Protein AF-A0A920FSX1-F1 (afdb_monomer)

Sequence (213 aa):
MTDILIHKSSAYIKEDRDYYCSDIRDKHGMIKPDDNLISVTADSTIFADKVEPDKQVSIYYPFKAKSFHRIYLGISYPLFANNWGASFLRHLMYLIDDEGAVILPVYAERQGVEKNYWSRSSLEVIFQSRQKWWGMSNIWAENDGVMSMRIGKKQPPIKNSTFGKFLDASKNSNGQTIGDGWQIESQRHHKNGIISAIAEQIVINVFWTQKTN

Mean predicted aligned error: 7.02 Å

Foldseek 3Di:
DAAEEEAQDPVCVVVQLCVQCPPPWQPPVPGRDDPRYAYEYQQDPAQDQDGDNVDNHHPLRLHAFQQHQEYEYGPNQDQALDLLNVLVLLLVQRNHDQNHKYKYFADDPVVCLLQRHHHPVSCCVFQFPDDPPDWDTQWDDSGVGMIIGHDIPDRTDNGDAPVSVLSVVSNVCVPDDPDPVSSVVSVVSSVVSVVVRVVVSVCCVPPVVVVVD

Solvent-accessible surface area (backbone atoms only — not comparable to full-atom values): 11877 Å² total; per-residue (Å²): 127,46,36,35,35,38,24,45,34,82,90,42,46,65,63,34,43,50,62,47,69,36,78,85,63,38,85,77,77,78,63,55,68,62,96,73,57,27,58,25,15,67,68,40,88,42,74,55,91,70,83,44,84,92,41,57,25,22,69,81,36,71,65,57,72,46,63,25,30,36,40,35,45,20,83,68,36,89,57,38,67,44,46,49,36,52,26,47,54,53,48,52,55,46,27,26,34,87,89,21,33,37,35,36,69,34,37,59,62,69,57,6,64,76,68,44,30,41,15,63,68,62,48,46,73,64,43,52,44,84,52,98,85,66,82,59,48,19,56,47,79,77,49,100,47,35,34,34,33,38,76,30,90,48,81,62,75,88,49,88,27,76,53,36,52,52,55,52,53,42,67,73,44,78,77,63,70,85,48,80,63,50,62,57,49,49,52,50,44,54,52,48,42,55,51,50,49,52,53,50,50,51,49,44,67,61,64,53,58,61,76,77,113

Structure (mmCIF, N/CA/C/O backbone):
data_AF-A0A920FSX1-F1
#
_entry.id   AF-A0A920FSX1-F1
#
loop_
_atom_site.group_PDB
_atom_site.id
_atom_site.type_symbol
_atom_site.label_atom_id
_atom_site.label_alt_id
_atom_site.label_comp_id
_atom_site.label_asym_id
_atom_site.label_entity_id
_atom_site.label_seq_id
_atom_site.pdbx_PDB_ins_code
_atom_site.Cartn_x
_atom_site.Cartn_y
_atom_site.Cartn_z
_atom_site.occupancy
_atom_site.B_iso_or_equiv
_atom_site.auth_seq_id
_atom_site.auth_comp_id
_atom_site.auth_asym_id
_atom_site.auth_atom_id
_atom_site.pdbx_PDB_model_num
ATOM 1 N N . MET A 1 1 ? -8.240 -4.316 17.330 1.00 75.75 1 MET A N 1
ATOM 2 C CA . MET A 1 1 ? -7.512 -3.325 16.509 1.00 75.75 1 MET A CA 1
ATOM 3 C C . MET A 1 1 ? -7.724 -3.731 15.053 1.00 75.75 1 MET A C 1
ATOM 5 O O . MET A 1 1 ? -7.991 -4.904 14.838 1.00 75.75 1 MET A O 1
ATOM 9 N N . THR A 1 2 ? -7.791 -2.797 14.105 1.00 90.00 2 THR A N 1
ATOM 10 C CA . THR A 1 2 ? -8.425 -3.059 12.795 1.00 90.00 2 THR A CA 1
ATOM 11 C C . THR A 1 2 ? -7.420 -3.501 11.738 1.00 90.00 2 THR A C 1
ATOM 13 O O . THR A 1 2 ? -6.386 -2.849 11.579 1.00 90.00 2 THR A O 1
ATOM 16 N N . ASP A 1 3 ? -7.771 -4.539 10.981 1.00 94.00 3 ASP A N 1
ATOM 17 C CA . ASP A 1 3 ? -7.071 -4.944 9.765 1.00 94.00 3 ASP A CA 1
ATOM 18 C C . ASP A 1 3 ? -7.723 -4.294 8.544 1.00 94.00 3 ASP A C 1
ATOM 20 O O . ASP A 1 3 ? -8.951 -4.308 8.400 1.00 94.00 3 ASP A O 1
ATOM 24 N N . ILE A 1 4 ? -6.907 -3.738 7.648 1.00 95.88 4 ILE A N 1
ATOM 25 C CA . ILE A 1 4 ? -7.384 -3.132 6.401 1.00 95.88 4 ILE A CA 1
ATOM 26 C C . ILE A 1 4 ? -6.717 -3.742 5.169 1.00 95.88 4 ILE A C 1
ATOM 28 O O . ILE A 1 4 ? -5.560 -4.151 5.219 1.00 95.88 4 ILE A O 1
ATOM 32 N N . LEU A 1 5 ? -7.427 -3.748 4.041 1.00 96.19 5 LEU A N 1
ATOM 33 C CA . LEU A 1 5 ? -6.900 -4.114 2.726 1.00 96.19 5 LEU A CA 1
ATOM 34 C C . LEU A 1 5 ? -7.037 -2.935 1.767 1.00 96.19 5 LEU A C 1
ATOM 36 O O . LEU A 1 5 ? -8.133 -2.421 1.544 1.00 96.19 5 LEU A O 1
ATOM 40 N N . ILE A 1 6 ? -5.906 -2.502 1.216 1.00 96.75 6 ILE A N 1
ATOM 41 C CA . ILE A 1 6 ? -5.817 -1.384 0.284 1.00 96.75 6 ILE A CA 1
ATOM 42 C C . ILE A 1 6 ? -6.012 -1.900 -1.134 1.00 96.75 6 ILE A C 1
ATOM 44 O O . ILE A 1 6 ? -5.226 -2.703 -1.631 1.00 96.75 6 ILE A O 1
ATOM 48 N N . HIS A 1 7 ? -7.011 -1.356 -1.808 1.00 95.75 7 HIS A N 1
ATOM 49 C CA . HIS A 1 7 ? -7.336 -1.656 -3.192 1.00 95.75 7 HIS A CA 1
ATOM 50 C C . HIS A 1 7 ? -6.988 -0.479 -4.096 1.00 95.75 7 HIS A C 1
ATOM 52 O O . HIS A 1 7 ? -7.057 0.685 -3.688 1.00 95.75 7 HIS A O 1
ATOM 58 N N . LYS A 1 8 ? -6.687 -0.761 -5.366 1.00 93.62 8 LYS A N 1
ATOM 59 C CA . LYS A 1 8 ? -6.601 0.293 -6.385 1.00 93.62 8 LYS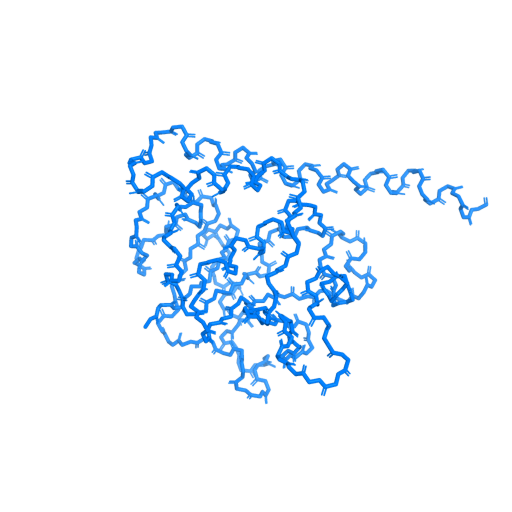 A CA 1
ATOM 60 C C . LYS A 1 8 ? -7.924 1.048 -6.521 1.00 93.62 8 LYS A C 1
ATOM 62 O O . LYS A 1 8 ? -7.923 2.274 -6.538 1.00 93.62 8 LYS A O 1
ATOM 67 N N . SER A 1 9 ? -9.021 0.304 -6.620 1.00 93.19 9 SER A N 1
ATOM 68 C CA . SER A 1 9 ? -10.383 0.828 -6.664 1.00 93.19 9 SER A CA 1
ATOM 69 C C . SER A 1 9 ? -11.394 -0.207 -6.196 1.00 93.19 9 SER A C 1
ATOM 71 O O . SER A 1 9 ? -11.064 -1.384 -6.030 1.00 93.19 9 SER A O 1
ATOM 73 N N . SER A 1 10 ? -12.644 0.221 -6.029 1.00 92.31 10 SER A N 1
ATOM 74 C CA . SER A 1 10 ? -13.761 -0.647 -5.639 1.00 92.31 10 SER A CA 1
ATOM 75 C C . SER A 1 10 ? -13.951 -1.866 -6.552 1.00 92.31 10 SER A C 1
ATOM 77 O O . SER A 1 10 ? -14.348 -2.932 -6.086 1.00 92.31 10 SER A O 1
ATOM 79 N N . ALA A 1 11 ? -13.590 -1.744 -7.834 1.00 94.88 11 ALA A N 1
ATOM 80 C CA . ALA A 1 11 ? -13.683 -2.818 -8.821 1.00 94.88 11 ALA A CA 1
ATOM 81 C C . ALA A 1 11 ? -12.780 -4.029 -8.513 1.00 94.88 11 ALA A C 1
ATOM 83 O O . ALA A 1 11 ? -13.089 -5.135 -8.951 1.00 94.88 11 ALA A O 1
ATOM 84 N N . TYR A 1 12 ? -11.695 -3.841 -7.753 1.00 95.75 12 TYR A N 1
ATOM 85 C CA . TYR A 1 12 ? -10.716 -4.894 -7.451 1.00 95.75 12 TYR A CA 1
ATOM 86 C C . TYR A 1 12 ? -10.907 -5.529 -6.070 1.00 95.75 12 TYR A C 1
ATOM 88 O O . TYR A 1 12 ? -10.170 -6.447 -5.718 1.00 95.75 12 TYR A O 1
ATOM 96 N N . ILE A 1 13 ? -11.908 -5.087 -5.292 1.00 93.25 13 ILE A N 1
ATOM 97 C CA . ILE A 1 13 ? -12.116 -5.563 -3.915 1.00 93.25 13 ILE A CA 1
ATOM 98 C C . ILE A 1 13 ? -12.198 -7.085 -3.859 1.00 93.25 13 ILE A C 1
ATOM 100 O O . ILE A 1 13 ? -11.539 -7.704 -3.029 1.00 93.25 13 ILE A O 1
ATOM 104 N N . LYS A 1 14 ? -12.982 -7.691 -4.754 1.00 93.25 14 LYS A N 1
ATOM 105 C CA . LYS A 1 14 ? -13.157 -9.143 -4.779 1.00 93.25 14 LYS A CA 1
ATOM 106 C C . LYS A 1 14 ? -11.837 -9.866 -5.053 1.00 93.25 14 LYS A C 1
ATOM 108 O O . LYS A 1 14 ? -11.447 -10.720 -4.270 1.00 93.25 14 LYS A O 1
ATOM 113 N N . GLU A 1 15 ? -11.146 -9.488 -6.125 1.00 94.25 15 GLU A N 1
ATOM 114 C CA . GLU A 1 15 ? -9.893 -10.123 -6.546 1.00 94.25 15 GLU A CA 1
ATOM 115 C C . GLU A 1 15 ? -8.807 -10.026 -5.465 1.00 94.25 15 GLU A C 1
ATOM 117 O O . GLU A 1 15 ? -8.181 -11.025 -5.110 1.00 94.25 15 GLU A O 1
ATOM 122 N N . ASP A 1 16 ? -8.618 -8.838 -4.892 1.00 93.75 16 ASP A N 1
ATOM 123 C CA . ASP A 1 16 ? -7.612 -8.619 -3.853 1.00 93.75 16 ASP A CA 1
ATOM 124 C C . ASP A 1 16 ? -7.953 -9.359 -2.550 1.00 93.75 16 ASP A C 1
ATOM 126 O O . ASP A 1 16 ? -7.054 -9.835 -1.857 1.00 93.75 16 ASP A O 1
ATOM 130 N N . ARG A 1 17 ? -9.242 -9.464 -2.195 1.00 91.88 17 ARG A N 1
ATOM 131 C CA . ARG A 1 17 ? -9.674 -10.245 -1.025 1.00 91.88 17 ARG A CA 1
ATOM 132 C C . ARG A 1 17 ? -9.458 -11.731 -1.256 1.00 91.88 17 ARG A C 1
ATOM 134 O O . ARG A 1 17 ? -8.892 -12.388 -0.390 1.00 91.88 17 ARG A O 1
ATOM 141 N N . ASP A 1 18 ? -9.843 -12.248 -2.420 1.00 90.56 18 ASP A N 1
ATOM 142 C CA . ASP A 1 18 ? -9.647 -13.655 -2.781 1.00 90.56 18 ASP A CA 1
ATOM 143 C C . ASP A 1 18 ? -8.152 -14.032 -2.737 1.00 90.56 18 ASP A C 1
ATOM 145 O O . ASP A 1 18 ? -7.792 -15.126 -2.293 1.00 90.56 18 ASP A O 1
ATOM 149 N N . TYR A 1 19 ? -7.259 -13.103 -3.107 1.00 88.31 19 TYR A N 1
ATOM 150 C CA . TYR A 1 19 ? -5.809 -13.306 -3.030 1.00 88.31 19 TYR A CA 1
ATOM 151 C C . TYR A 1 19 ? -5.313 -13.630 -1.610 1.00 88.31 19 TYR A C 1
ATOM 153 O O . TYR A 1 19 ? -4.486 -14.530 -1.451 1.00 88.31 19 TYR A O 1
ATOM 161 N N . TYR A 1 20 ? -5.818 -12.934 -0.587 1.00 88.12 20 TYR A N 1
ATOM 162 C CA . TYR A 1 20 ? -5.368 -13.088 0.804 1.00 88.12 20 TYR A CA 1
ATOM 163 C C . TYR A 1 20 ? -6.216 -14.042 1.643 1.00 88.12 20 TYR A C 1
ATOM 165 O O . TYR A 1 20 ? -5.688 -14.713 2.527 1.00 88.12 20 TYR A O 1
ATOM 173 N N . CYS A 1 21 ? -7.520 -14.101 1.385 1.00 85.62 21 CYS A N 1
ATOM 174 C CA . CYS A 1 21 ? -8.455 -14.913 2.158 1.00 85.62 21 CYS A CA 1
ATOM 175 C C . CYS A 1 21 ? -8.529 -16.366 1.669 1.00 85.62 21 CYS A C 1
ATOM 177 O O . CYS A 1 21 ? -9.125 -17.199 2.351 1.00 85.62 21 CYS A O 1
ATOM 179 N N . SER A 1 22 ? -7.949 -16.685 0.506 1.00 78.56 22 SER A N 1
ATOM 180 C CA . SER A 1 22 ? -7.866 -18.069 0.037 1.00 78.56 22 SER A CA 1
ATOM 181 C C . SER A 1 22 ? -6.854 -18.885 0.847 1.00 78.56 22 SER A C 1
ATOM 183 O O . SER A 1 22 ? -5.737 -18.445 1.125 1.00 78.56 22 SER A O 1
ATOM 185 N N . ASP A 1 23 ? -7.202 -20.139 1.149 1.00 71.12 23 ASP A N 1
ATOM 186 C CA . ASP A 1 23 ? -6.330 -21.067 1.893 1.00 71.12 23 ASP A CA 1
ATOM 187 C C . ASP A 1 23 ? -5.075 -21.495 1.100 1.00 71.12 23 ASP A C 1
ATOM 189 O O . ASP A 1 23 ? -4.203 -22.197 1.605 1.00 71.12 23 ASP A O 1
ATOM 193 N N . ILE A 1 24 ? -4.955 -21.068 -0.161 1.00 70.00 24 ILE A N 1
ATOM 194 C CA . ILE A 1 24 ? -3.876 -21.461 -1.079 1.00 70.00 24 ILE A CA 1
ATOM 195 C C . ILE A 1 24 ? -2.550 -20.788 -0.704 1.00 70.00 24 ILE A C 1
ATOM 197 O O . ILE A 1 24 ? -1.472 -21.355 -0.915 1.00 70.00 24 ILE A O 1
ATOM 201 N N . ARG A 1 25 ? -2.608 -19.557 -0.184 1.00 67.25 25 ARG A N 1
ATOM 202 C CA . ARG A 1 25 ? -1.416 -18.740 0.079 1.00 67.25 25 ARG A CA 1
ATOM 203 C C . ARG A 1 25 ? -0.938 -18.854 1.518 1.00 67.25 25 ARG A C 1
ATOM 205 O O . ARG A 1 25 ? 0.270 -18.798 1.744 1.00 67.25 25 ARG A O 1
ATOM 212 N N . ASP A 1 26 ? -1.825 -19.069 2.480 1.00 70.25 26 ASP A N 1
ATOM 213 C CA . ASP A 1 26 ? -1.439 -19.072 3.888 1.00 70.25 26 ASP A CA 1
ATOM 214 C C . ASP A 1 26 ? -0.962 -20.442 4.399 1.00 70.25 26 ASP A C 1
ATOM 216 O O . ASP A 1 26 ? -1.574 -21.068 5.260 1.00 70.25 26 ASP A O 1
ATOM 220 N N . LYS A 1 27 ? 0.170 -20.923 3.870 1.00 61.53 27 LYS A N 1
ATOM 221 C CA . LYS A 1 27 ? 0.740 -22.232 4.247 1.00 61.53 27 LYS A CA 1
ATOM 222 C C . LYS A 1 27 ? 1.159 -22.334 5.720 1.00 61.53 27 LYS A C 1
ATOM 224 O O . LYS A 1 27 ? 1.333 -23.446 6.215 1.00 61.53 27 LYS A O 1
ATOM 229 N N . HIS A 1 28 ? 1.366 -21.204 6.398 1.00 63.66 28 HIS A N 1
ATOM 230 C CA . HIS A 1 28 ? 1.917 -21.152 7.756 1.00 63.66 28 HIS A CA 1
ATOM 231 C C . HIS A 1 28 ? 1.041 -20.391 8.762 1.00 63.66 28 HIS A C 1
ATOM 233 O O . HIS A 1 28 ? 1.477 -20.206 9.895 1.00 63.66 28 HIS A O 1
ATOM 239 N N . GLY A 1 29 ? -0.173 -19.972 8.391 1.00 66.25 29 GLY A N 1
ATOM 240 C CA . GLY A 1 29 ? -1.053 -19.220 9.297 1.00 66.25 29 GLY A CA 1
ATOM 241 C C . GLY A 1 29 ? -0.582 -17.786 9.572 1.00 66.25 29 GLY A C 1
ATOM 242 O O . GLY A 1 29 ? -0.932 -17.216 10.601 1.00 66.25 29 GLY A O 1
ATOM 243 N N . MET A 1 30 ? 0.283 -17.234 8.718 1.00 69.50 30 MET A N 1
ATOM 244 C CA . MET A 1 30 ? 0.982 -15.962 8.944 1.00 69.50 30 MET A CA 1
ATOM 245 C C . MET A 1 30 ? 0.394 -14.803 8.141 1.00 69.50 30 MET A C 1
ATOM 247 O O . MET A 1 30 ? 0.657 -13.642 8.451 1.00 69.50 30 MET A O 1
ATOM 251 N N . ILE A 1 31 ? -0.367 -15.104 7.087 1.00 76.75 31 ILE A N 1
ATOM 252 C CA . ILE A 1 31 ? -0.839 -14.101 6.126 1.00 76.75 31 ILE A CA 1
ATOM 253 C C . ILE A 1 31 ? -2.347 -13.921 6.210 1.00 76.75 31 ILE A C 1
ATOM 255 O O . ILE A 1 31 ? -2.813 -12.812 5.955 1.00 76.75 31 ILE A O 1
ATOM 259 N N . LYS A 1 32 ? -3.121 -14.957 6.549 1.00 83.38 32 LYS A N 1
ATOM 260 C CA . LYS A 1 32 ? -4.579 -14.870 6.472 1.00 83.38 32 LYS A CA 1
ATOM 261 C C . LYS A 1 32 ? -5.088 -13.726 7.365 1.00 83.38 32 LYS A C 1
ATOM 263 O O . LYS A 1 32 ? -4.702 -13.645 8.535 1.00 83.38 32 LYS A O 1
ATOM 268 N N . PRO A 1 33 ? -5.870 -12.798 6.794 1.00 83.81 33 PRO A N 1
ATOM 269 C CA . PRO A 1 33 ? -6.439 -11.689 7.541 1.00 83.81 33 PRO A CA 1
ATOM 270 C C . PRO A 1 33 ? -7.520 -12.180 8.501 1.00 83.81 33 PRO A C 1
ATOM 272 O O . PRO A 1 33 ? -8.132 -13.226 8.271 1.00 83.81 33 PRO A O 1
ATOM 275 N N . ASP A 1 34 ? -7.784 -11.389 9.538 1.00 81.19 34 ASP A N 1
ATOM 276 C CA . ASP A 1 34 ? -8.928 -11.617 10.417 1.00 81.19 34 ASP A CA 1
ATOM 277 C C . ASP A 1 34 ? -10.254 -11.444 9.652 1.00 81.19 34 ASP A C 1
ATOM 279 O O . ASP A 1 34 ? -10.349 -10.686 8.680 1.00 81.19 34 ASP A O 1
ATOM 283 N N . ASP A 1 35 ? -11.322 -12.086 10.141 1.00 76.69 35 ASP A N 1
ATOM 284 C CA . ASP A 1 35 ? -12.664 -12.030 9.532 1.00 76.69 35 ASP A CA 1
ATOM 285 C C . ASP A 1 35 ? -13.205 -10.593 9.388 1.00 76.69 35 ASP A C 1
ATOM 287 O O . ASP A 1 35 ? -14.025 -10.303 8.515 1.00 76.69 35 ASP A O 1
ATOM 291 N N . ASN A 1 36 ? -12.699 -9.668 10.209 1.00 86.31 36 ASN A N 1
ATOM 292 C CA . ASN A 1 36 ? -13.087 -8.259 10.238 1.00 86.31 36 ASN A CA 1
ATOM 293 C C . ASN A 1 36 ? -12.261 -7.363 9.293 1.00 86.31 36 ASN A C 1
ATOM 295 O O . ASN A 1 36 ? -12.249 -6.147 9.477 1.00 86.31 36 ASN A O 1
ATOM 299 N N . LEU A 1 37 ? -11.564 -7.930 8.300 1.00 91.69 37 LEU A N 1
ATOM 300 C CA . LEU A 1 37 ? -10.784 -7.173 7.317 1.00 91.69 37 LEU A CA 1
ATOM 301 C C . LEU A 1 37 ? -11.640 -6.138 6.572 1.00 91.69 37 LEU A C 1
ATOM 303 O O . LEU A 1 37 ? -12.540 -6.509 5.805 1.00 91.69 37 LEU A O 1
ATOM 307 N N . ILE A 1 38 ? -11.294 -4.856 6.707 1.00 94.81 38 ILE A N 1
ATOM 308 C CA . ILE A 1 38 ? -12.017 -3.752 6.066 1.00 94.81 38 ILE A CA 1
ATOM 309 C C . ILE A 1 38 ? -11.307 -3.268 4.798 1.00 94.81 38 ILE A C 1
ATOM 311 O O . ILE A 1 38 ? -10.103 -3.027 4.779 1.00 94.81 38 ILE A O 1
ATOM 315 N N . SER A 1 39 ? -12.062 -3.090 3.719 1.00 95.00 39 SER A N 1
ATOM 316 C CA . SER A 1 39 ? -11.538 -2.615 2.439 1.00 95.00 39 SER A CA 1
ATOM 317 C C . SER A 1 39 ? -11.449 -1.087 2.386 1.00 95.00 39 SER A C 1
ATOM 319 O O . SER A 1 39 ? -12.442 -0.391 2.586 1.00 95.00 39 SER A O 1
ATOM 321 N N . VAL A 1 40 ? -10.275 -0.565 2.031 1.00 95.56 40 VAL A N 1
ATOM 322 C CA . VAL A 1 40 ? -10.037 0.854 1.711 1.00 95.56 40 VAL A CA 1
ATOM 323 C C . VAL A 1 40 ? -9.538 0.984 0.279 1.00 95.56 40 VAL A C 1
ATOM 325 O O . VAL A 1 40 ? -8.951 0.054 -0.270 1.00 95.56 40 VAL A O 1
ATOM 328 N N . THR A 1 41 ? -9.760 2.125 -0.363 1.00 93.75 41 THR A N 1
ATOM 329 C CA . THR A 1 41 ? -9.424 2.300 -1.788 1.00 93.75 41 THR A CA 1
ATOM 330 C C . THR A 1 41 ? -8.584 3.551 -2.019 1.00 93.75 41 THR A C 1
ATOM 332 O O . THR A 1 41 ? -8.630 4.508 -1.247 1.00 93.75 41 THR A O 1
ATOM 335 N N . ALA A 1 42 ? -7.776 3.543 -3.078 1.00 90.06 42 ALA A N 1
ATOM 336 C CA . ALA A 1 42 ? -6.961 4.694 -3.469 1.00 90.06 42 ALA A CA 1
ATOM 337 C C . ALA A 1 42 ? -7.775 5.794 -4.169 1.00 90.06 42 ALA A C 1
ATOM 339 O O . ALA A 1 42 ? -7.392 6.964 -4.144 1.00 90.06 42 ALA A O 1
ATOM 340 N N . ASP A 1 43 ? -8.881 5.424 -4.814 1.00 88.69 43 ASP A N 1
ATOM 341 C CA . ASP A 1 43 ? -9.712 6.303 -5.641 1.00 88.69 43 ASP A CA 1
ATOM 342 C C . ASP A 1 43 ? -10.962 6.832 -4.927 1.00 88.69 43 ASP A C 1
ATOM 344 O O . ASP A 1 43 ? -11.689 7.648 -5.496 1.00 88.69 43 ASP A O 1
ATOM 348 N N . SER A 1 44 ? -11.199 6.423 -3.678 1.00 90.12 44 SER A N 1
ATOM 349 C CA . SER A 1 44 ? -12.330 6.924 -2.908 1.00 90.12 44 SER A CA 1
ATOM 350 C C . SER A 1 44 ? -12.276 8.436 -2.692 1.00 90.12 44 SER A C 1
ATOM 352 O O . SER A 1 44 ? -11.233 9.036 -2.410 1.00 90.12 44 SER A O 1
ATOM 354 N N . THR A 1 45 ? -13.461 9.038 -2.773 1.00 88.12 45 THR A N 1
ATOM 355 C CA . THR A 1 45 ? -13.732 10.436 -2.439 1.00 88.12 45 THR A CA 1
ATOM 356 C C . THR A 1 45 ? -14.162 10.622 -0.982 1.00 88.12 45 THR A C 1
ATOM 358 O O . THR A 1 45 ? -14.413 11.744 -0.558 1.00 88.12 45 THR A O 1
ATOM 361 N N . ILE A 1 46 ? -14.284 9.541 -0.209 1.00 89.56 46 ILE A N 1
ATOM 362 C CA . ILE A 1 46 ? -14.694 9.561 1.197 1.00 89.56 46 ILE A CA 1
ATOM 363 C C . ILE A 1 46 ? -13.436 9.628 2.065 1.00 89.56 46 ILE A C 1
ATOM 365 O O . ILE A 1 46 ? -12.681 8.662 2.168 1.00 89.56 46 ILE A O 1
ATOM 369 N N . PHE A 1 47 ? -13.225 10.768 2.718 1.00 87.69 47 PHE A N 1
ATOM 370 C CA . PHE A 1 47 ? -12.114 11.001 3.639 1.00 87.69 47 PHE A CA 1
ATOM 371 C C . PHE A 1 47 ? -12.660 11.080 5.068 1.00 87.69 47 PHE A C 1
ATOM 373 O O . PHE A 1 47 ? -13.131 12.129 5.499 1.00 87.69 47 PHE A O 1
ATOM 380 N N . ALA A 1 48 ? -12.594 9.963 5.795 1.00 87.50 48 ALA A N 1
ATOM 381 C CA . ALA A 1 48 ? -13.084 9.841 7.166 1.00 87.50 48 ALA A CA 1
ATOM 382 C C . ALA A 1 48 ? -12.040 9.192 8.089 1.00 87.50 48 ALA A C 1
ATOM 384 O O . ALA A 1 48 ? -11.251 8.355 7.654 1.00 87.50 48 ALA A O 1
ATOM 385 N N . ASP A 1 49 ? -12.053 9.569 9.369 1.00 83.50 49 ASP A N 1
ATOM 386 C CA . ASP A 1 49 ? -11.133 9.065 10.399 1.00 83.50 49 ASP A CA 1
ATOM 387 C C . ASP A 1 49 ? -11.405 7.621 10.805 1.00 83.50 49 ASP A C 1
ATOM 389 O O . ASP A 1 49 ? -10.491 6.905 11.217 1.00 83.50 49 ASP A O 1
ATOM 393 N N . LYS A 1 50 ? -12.660 7.197 10.681 1.00 86.75 50 LYS A N 1
ATOM 394 C CA . LYS A 1 50 ? -13.091 5.830 10.928 1.00 86.75 50 LYS A CA 1
ATOM 395 C C . LYS A 1 50 ? -13.240 5.082 9.619 1.00 86.75 50 LYS A C 1
ATOM 397 O O . LYS A 1 50 ? -13.949 5.517 8.715 1.00 86.75 50 LYS A O 1
ATOM 402 N N . VAL A 1 51 ? -12.596 3.923 9.564 1.00 88.94 51 VAL A N 1
ATOM 403 C CA . VAL A 1 51 ? -12.806 2.946 8.502 1.00 88.94 51 VAL A CA 1
ATOM 404 C C . VAL A 1 51 ? -13.979 2.061 8.914 1.00 88.94 51 VAL A C 1
ATOM 406 O O . VAL A 1 51 ? -13.923 1.409 9.956 1.00 88.94 51 VAL A O 1
ATOM 409 N N . GLU A 1 52 ? -15.044 2.064 8.117 1.00 87.38 52 GLU A N 1
ATOM 410 C CA . GLU A 1 52 ? -16.264 1.287 8.359 1.00 87.38 52 GLU A CA 1
ATOM 411 C C . GLU A 1 52 ? -16.481 0.305 7.192 1.00 87.38 52 GLU A C 1
ATOM 413 O O . GLU A 1 52 ? -16.206 0.675 6.052 1.00 87.38 52 GLU A O 1
ATOM 418 N N . PRO A 1 53 ? -16.945 -0.940 7.425 1.00 85.06 53 PRO A N 1
ATOM 419 C CA . PRO A 1 53 ? -17.055 -1.964 6.376 1.00 85.06 53 PRO A CA 1
ATOM 420 C C . PRO A 1 53 ? -17.914 -1.578 5.165 1.00 85.06 53 PRO A C 1
ATOM 422 O O . PRO A 1 53 ? -17.656 -2.023 4.049 1.00 85.06 53 PRO A O 1
ATOM 425 N N . ASP A 1 54 ? -18.934 -0.756 5.385 1.00 84.00 54 ASP A N 1
ATOM 426 C CA . ASP A 1 54 ? -19.875 -0.255 4.383 1.00 84.00 54 ASP A CA 1
ATOM 427 C C . ASP A 1 54 ? -19.392 1.028 3.689 1.00 84.00 54 ASP A C 1
ATOM 429 O O . ASP A 1 54 ? -19.957 1.437 2.671 1.00 84.00 54 ASP A O 1
ATOM 433 N N . LYS A 1 55 ? -18.318 1.649 4.191 1.00 85.81 55 LYS A N 1
ATOM 434 C CA . LYS A 1 55 ? -17.732 2.867 3.632 1.00 85.81 55 LYS A CA 1
ATOM 435 C C . LYS A 1 55 ? -16.369 2.567 3.037 1.00 85.81 55 LYS A C 1
ATOM 437 O O . LYS A 1 55 ? -15.395 2.300 3.732 1.00 85.81 55 LYS A O 1
ATOM 442 N N . GLN A 1 56 ? -16.269 2.712 1.723 1.00 88.25 56 GLN A N 1
ATOM 443 C CA . GLN A 1 56 ? -14.991 2.645 1.023 1.00 88.25 56 GLN A CA 1
ATOM 444 C C . GLN A 1 56 ? -14.202 3.923 1.310 1.00 88.25 56 GLN A C 1
ATOM 446 O O . GLN A 1 56 ? -14.244 4.854 0.519 1.00 88.25 56 GLN A O 1
ATOM 451 N N . VAL A 1 57 ? -13.533 4.012 2.459 1.00 92.56 57 VAL A N 1
ATOM 452 C CA . VAL A 1 57 ? -12.728 5.182 2.846 1.00 92.56 57 VAL A CA 1
ATOM 453 C C . VAL A 1 57 ? -11.425 5.223 2.043 1.00 92.56 57 VAL A C 1
ATOM 455 O O . VAL A 1 57 ? -10.866 4.187 1.672 1.00 92.56 57 VAL A O 1
ATOM 458 N N . SER A 1 58 ? -10.941 6.432 1.762 1.00 91.62 58 SER A N 1
ATOM 459 C CA . SER A 1 58 ? -9.657 6.655 1.105 1.00 91.62 58 SER A CA 1
ATOM 460 C C . SER A 1 58 ? -8.481 6.309 2.019 1.00 91.62 58 SER A C 1
ATOM 462 O O . SER A 1 58 ? -8.382 6.817 3.137 1.00 91.62 58 SER A O 1
ATOM 464 N N . ILE A 1 59 ? -7.521 5.526 1.516 1.00 91.69 59 ILE A N 1
ATOM 465 C CA . ILE A 1 59 ? -6.248 5.268 2.221 1.00 91.69 59 ILE A CA 1
ATOM 466 C C . ILE A 1 59 ? -5.405 6.541 2.414 1.00 91.69 59 ILE A C 1
ATOM 468 O O . ILE A 1 59 ? -4.494 6.569 3.235 1.00 91.69 59 ILE A O 1
ATOM 472 N N . TYR A 1 60 ? -5.702 7.612 1.672 1.00 89.75 60 TYR A N 1
ATOM 473 C CA . TYR A 1 60 ? -5.011 8.897 1.800 1.00 89.75 60 TYR A CA 1
ATOM 474 C C . TYR A 1 60 ? -5.611 9.814 2.862 1.00 89.75 60 TYR A C 1
ATOM 476 O O . TYR A 1 60 ? -5.164 10.958 3.006 1.00 89.75 60 TYR A O 1
ATOM 484 N N . TYR A 1 61 ? -6.601 9.337 3.618 1.00 89.38 61 TYR A N 1
ATOM 485 C CA . TYR A 1 61 ? -6.975 9.995 4.855 1.00 89.38 61 TYR A CA 1
ATOM 486 C C . TYR A 1 61 ? -5.755 10.041 5.809 1.00 89.38 61 TYR A C 1
ATOM 488 O O . TYR A 1 61 ? -5.046 9.043 5.950 1.00 89.38 61 TYR A O 1
ATOM 496 N N . PRO A 1 62 ? -5.471 11.181 6.466 1.00 87.44 62 PRO A N 1
ATOM 497 C CA . PRO A 1 62 ? -4.387 11.348 7.429 1.00 87.44 62 PRO A CA 1
ATOM 498 C C . PRO A 1 62 ? -4.698 10.626 8.749 1.00 87.44 62 PRO A C 1
ATOM 500 O O . PRO A 1 62 ? -4.923 11.249 9.788 1.00 87.44 62 PRO A O 1
ATOM 503 N N . PHE A 1 63 ? -4.722 9.296 8.712 1.00 89.50 63 PHE A N 1
ATOM 504 C CA . PHE A 1 63 ? -4.905 8.472 9.900 1.00 89.50 63 PHE A CA 1
ATOM 505 C C . PHE A 1 63 ? -3.806 8.758 10.930 1.00 89.50 63 PHE A C 1
ATOM 507 O O . PHE A 1 63 ? -2.659 9.074 10.592 1.00 89.50 63 PHE A O 1
ATOM 514 N N . LYS A 1 64 ? -4.161 8.639 12.212 1.00 89.50 64 LYS A N 1
ATOM 515 C CA . LYS A 1 64 ? -3.199 8.783 13.309 1.00 89.50 64 LYS A CA 1
ATOM 516 C C . LYS A 1 64 ? -2.179 7.641 13.263 1.00 89.50 64 LYS A C 1
ATOM 518 O O . LYS A 1 64 ? -2.458 6.565 12.732 1.00 89.50 64 LYS A O 1
ATOM 523 N N . ALA A 1 65 ? -1.009 7.861 13.856 1.00 90.75 65 ALA A N 1
ATOM 524 C CA . ALA A 1 65 ? -0.039 6.789 14.071 1.00 90.75 65 ALA A CA 1
ATOM 525 C C . ALA A 1 65 ? -0.703 5.591 14.766 1.00 90.75 65 ALA A C 1
ATOM 527 O O . ALA A 1 65 ? -1.529 5.799 15.658 1.00 90.75 65 ALA A O 1
ATOM 528 N N . LYS A 1 66 ? -0.297 4.369 14.406 1.00 92.56 66 LYS A N 1
ATOM 529 C CA . LYS A 1 66 ? -0.777 3.135 15.053 1.00 92.56 66 LYS A CA 1
ATOM 530 C C . LYS A 1 66 ? -2.310 2.989 15.037 1.00 92.56 66 LYS A C 1
ATOM 532 O O . LYS A 1 66 ? -2.910 2.602 16.034 1.00 92.56 66 LYS A O 1
ATOM 537 N N . SER A 1 67 ? -2.957 3.348 13.928 1.00 92.88 67 SER A N 1
ATOM 538 C CA . SER A 1 67 ? -4.413 3.202 13.761 1.00 92.88 67 SER A CA 1
ATOM 539 C C . SER A 1 67 ? -4.835 1.780 13.377 1.00 92.88 67 SER A C 1
ATOM 541 O O . SER A 1 67 ? -5.991 1.414 13.587 1.00 92.88 67 SER A O 1
ATOM 543 N N . PHE A 1 68 ? -3.922 0.979 12.824 1.00 93.88 68 PHE A N 1
ATOM 544 C CA . PHE A 1 68 ? -4.217 -0.348 12.280 1.00 93.88 68 PHE A CA 1
ATOM 545 C C . PHE A 1 68 ? -3.302 -1.412 12.876 1.00 93.88 68 PHE A C 1
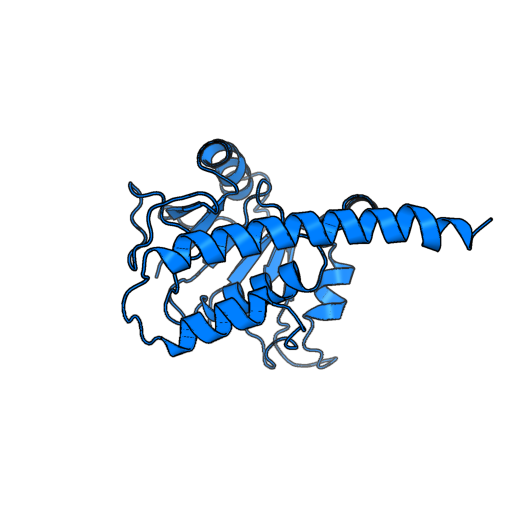ATOM 547 O O . PHE A 1 68 ? -2.174 -1.112 13.264 1.00 93.88 68 PHE A O 1
ATOM 554 N N . HIS A 1 69 ? -3.787 -2.652 12.919 1.00 93.00 69 HIS A N 1
ATOM 555 C CA . HIS A 1 69 ? -2.961 -3.795 13.294 1.00 93.00 69 HIS A CA 1
ATOM 556 C C . HIS A 1 69 ? -2.247 -4.351 12.062 1.00 93.00 69 HIS A C 1
ATOM 558 O O . HIS A 1 69 ? -1.020 -4.290 11.971 1.00 93.00 69 HIS A O 1
ATOM 564 N N . ARG A 1 70 ? -2.996 -4.790 11.044 1.00 93.56 70 ARG A N 1
ATOM 565 C CA . ARG A 1 70 ? -2.421 -5.188 9.753 1.00 93.56 70 ARG A CA 1
ATOM 566 C C . ARG A 1 70 ? -2.933 -4.332 8.609 1.00 93.56 70 ARG A C 1
ATOM 568 O O . ARG A 1 70 ? -4.100 -3.948 8.546 1.00 93.56 70 ARG A O 1
ATOM 575 N N . ILE A 1 71 ? -2.035 -4.048 7.674 1.00 96.19 71 ILE A N 1
ATOM 576 C CA . ILE A 1 71 ? -2.351 -3.355 6.427 1.00 96.19 71 ILE A CA 1
ATOM 577 C C . ILE A 1 71 ? -1.934 -4.253 5.275 1.00 96.19 71 ILE A C 1
ATOM 579 O O . ILE A 1 71 ? -0.747 -4.437 5.027 1.00 96.19 71 ILE A O 1
ATOM 583 N N . TYR A 1 72 ? -2.905 -4.773 4.545 1.00 95.06 72 TYR A N 1
ATOM 584 C CA . TYR A 1 72 ? -2.686 -5.568 3.348 1.00 95.06 72 TYR A CA 1
ATOM 585 C C . TYR A 1 72 ? -2.688 -4.667 2.111 1.00 95.06 72 TYR A C 1
ATOM 587 O O . TYR A 1 72 ? -3.516 -3.762 2.001 1.00 95.06 72 TYR A O 1
ATOM 595 N N . LEU A 1 73 ? -1.791 -4.908 1.157 1.00 95.69 73 LEU A N 1
ATOM 596 C CA . LEU A 1 73 ? -1.835 -4.269 -0.158 1.00 95.69 73 LEU A CA 1
ATOM 597 C C . LEU A 1 73 ? -2.376 -5.252 -1.185 1.00 95.69 73 LEU A C 1
ATOM 599 O O . LEU A 1 73 ? -1.753 -6.272 -1.451 1.00 95.69 73 LEU A O 1
ATOM 603 N N . GLY A 1 74 ? -3.502 -4.921 -1.806 1.00 94.19 74 GLY A N 1
ATOM 604 C CA . GLY A 1 74 ? -4.048 -5.696 -2.910 1.00 94.19 74 GLY A CA 1
ATOM 605 C C . GLY A 1 74 ? -3.058 -5.828 -4.066 1.00 94.19 74 GLY A C 1
ATOM 606 O O . GLY A 1 74 ? -2.281 -4.911 -4.348 1.00 94.19 74 GLY A O 1
ATOM 607 N N . ILE A 1 75 ? -3.119 -6.956 -4.774 1.00 91.12 75 ILE A N 1
ATOM 608 C CA . ILE A 1 75 ? -2.344 -7.185 -6.002 1.00 91.12 75 ILE A CA 1
ATOM 609 C C . ILE A 1 75 ? -2.695 -6.178 -7.101 1.00 91.12 75 ILE A C 1
ATOM 611 O O . ILE A 1 75 ? -1.872 -5.910 -7.976 1.00 91.12 75 ILE A O 1
ATOM 615 N N . SER A 1 76 ? -3.885 -5.577 -7.027 1.00 92.50 76 SER A N 1
ATOM 616 C CA . SER A 1 76 ? -4.316 -4.501 -7.914 1.00 92.50 76 SER A CA 1
ATOM 617 C C . SER A 1 76 ? -3.593 -3.172 -7.672 1.00 92.50 76 SER A C 1
ATOM 619 O O . SER A 1 76 ? -3.535 -2.335 -8.581 1.00 92.50 76 SER A O 1
ATOM 621 N N . TYR A 1 77 ? -3.071 -2.936 -6.461 1.00 91.19 77 TYR A N 1
ATOM 622 C CA . TYR A 1 77 ? -2.552 -1.629 -6.068 1.00 91.19 77 TYR A CA 1
ATOM 623 C C . TYR A 1 77 ? -1.197 -1.351 -6.744 1.00 91.19 77 TYR A C 1
ATOM 625 O O . TYR A 1 77 ? -0.238 -2.103 -6.554 1.00 91.19 77 TYR A O 1
ATOM 633 N N . PRO A 1 78 ? -1.068 -0.256 -7.519 1.00 80.81 78 PRO A N 1
ATOM 634 C CA . PRO A 1 78 ? 0.136 0.019 -8.294 1.00 80.81 78 PRO A CA 1
ATOM 635 C C . PRO A 1 78 ? 1.251 0.574 -7.395 1.00 80.81 78 PRO A C 1
ATOM 637 O O . PRO A 1 78 ? 1.422 1.786 -7.256 1.00 80.81 78 PRO A O 1
ATOM 640 N N . LEU A 1 79 ? 2.021 -0.320 -6.773 1.00 87.69 79 LEU A N 1
ATOM 641 C CA . LEU A 1 79 ? 3.153 0.042 -5.924 1.00 87.69 79 LEU A CA 1
ATOM 642 C C . LEU A 1 79 ? 4.492 -0.161 -6.647 1.00 87.69 79 LEU A C 1
ATOM 644 O O . LEU A 1 79 ? 5.049 -1.257 -6.677 1.00 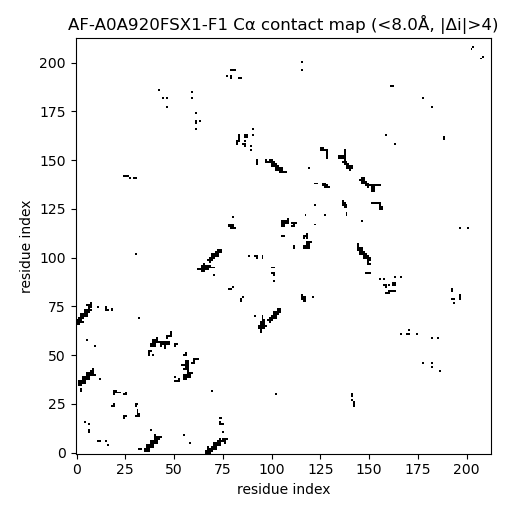87.69 79 LEU A O 1
ATOM 648 N N . PHE A 1 80 ? 5.031 0.929 -7.184 1.00 87.19 80 PHE A N 1
ATOM 649 C CA . PHE A 1 80 ? 6.289 0.918 -7.930 1.00 87.19 80 PHE A CA 1
ATOM 650 C C . PHE A 1 80 ? 7.528 0.966 -7.029 1.00 87.19 80 PHE A C 1
ATOM 652 O O . PHE A 1 80 ? 7.506 1.572 -5.952 1.00 87.19 80 PHE A O 1
ATOM 659 N N . ALA A 1 81 ? 8.621 0.366 -7.501 1.00 88.00 81 ALA A N 1
ATOM 660 C CA . ALA A 1 81 ? 9.909 0.264 -6.818 1.00 88.00 81 ALA A CA 1
ATOM 661 C C . ALA A 1 81 ? 10.744 1.557 -6.895 1.00 88.00 81 ALA A C 1
ATOM 663 O O . ALA A 1 81 ? 11.913 1.549 -7.271 1.00 88.00 81 ALA A O 1
ATOM 664 N N . ASN A 1 82 ? 10.144 2.687 -6.514 1.00 86.44 82 ASN A N 1
ATOM 665 C CA . ASN A 1 82 ? 10.756 4.013 -6.601 1.00 86.44 82 ASN A CA 1
ATOM 666 C C . ASN A 1 82 ? 10.639 4.815 -5.295 1.00 86.44 82 ASN A C 1
ATOM 668 O O . ASN A 1 82 ? 10.130 4.335 -4.278 1.00 86.44 82 ASN A O 1
ATOM 672 N N . ASN A 1 83 ? 11.109 6.068 -5.300 1.00 88.06 83 ASN A N 1
ATOM 673 C CA . ASN A 1 83 ? 11.055 6.928 -4.112 1.00 88.06 83 ASN A CA 1
ATOM 674 C C . ASN A 1 83 ? 9.617 7.210 -3.643 1.00 88.06 83 ASN A C 1
ATOM 676 O O . ASN A 1 83 ? 9.400 7.361 -2.442 1.00 88.06 83 ASN A O 1
ATOM 680 N N . TRP A 1 84 ? 8.637 7.267 -4.553 1.00 89.25 84 TRP A N 1
ATOM 681 C CA . TRP A 1 84 ? 7.225 7.413 -4.188 1.00 89.25 84 TRP A CA 1
ATOM 682 C C . TRP A 1 84 ? 6.727 6.180 -3.432 1.00 89.25 84 TRP A C 1
ATOM 684 O O . TRP A 1 84 ? 6.224 6.319 -2.316 1.00 89.25 84 TRP A O 1
ATOM 694 N N . GLY A 1 85 ? 6.945 4.983 -3.986 1.00 90.81 85 GLY A N 1
ATOM 695 C CA . GLY A 1 85 ? 6.532 3.724 -3.366 1.00 90.81 85 GLY A CA 1
ATOM 696 C C . GLY A 1 85 ? 7.234 3.480 -2.035 1.00 90.81 85 GLY A C 1
ATOM 697 O O . GLY A 1 85 ? 6.601 3.077 -1.064 1.00 90.81 85 GLY A O 1
ATOM 698 N N . ALA A 1 86 ? 8.519 3.827 -1.939 1.00 90.94 86 ALA A N 1
ATOM 699 C CA . ALA A 1 86 ? 9.270 3.702 -0.697 1.00 90.94 86 ALA A CA 1
ATOM 700 C C . ALA A 1 86 ? 8.761 4.661 0.397 1.00 90.94 86 ALA A C 1
ATOM 702 O O . ALA A 1 86 ? 8.646 4.274 1.562 1.00 90.94 86 ALA A O 1
ATOM 703 N N . SER A 1 87 ? 8.420 5.905 0.037 1.00 91.19 87 SER A N 1
ATOM 704 C CA . SER A 1 87 ? 7.778 6.847 0.962 1.00 91.19 87 SER A CA 1
ATOM 705 C C . SER A 1 87 ? 6.390 6.379 1.393 1.00 91.19 87 SER A C 1
ATOM 707 O O . SER A 1 87 ? 6.046 6.538 2.563 1.00 91.19 87 SER A O 1
ATOM 709 N N . PHE A 1 88 ? 5.619 5.775 0.486 1.00 92.25 88 PHE A N 1
ATOM 710 C CA . PHE A 1 88 ? 4.307 5.225 0.812 1.00 92.25 88 PHE A CA 1
ATOM 711 C C . PHE A 1 88 ? 4.410 4.036 1.771 1.00 92.25 88 PHE A C 1
ATOM 713 O O . PHE A 1 88 ? 3.770 4.055 2.815 1.00 92.25 88 PHE A O 1
ATOM 720 N N . LEU A 1 89 ? 5.285 3.061 1.502 1.00 93.62 89 LEU A N 1
ATOM 721 C CA . LEU A 1 89 ? 5.521 1.928 2.407 1.00 93.62 89 LEU A CA 1
ATOM 722 C C . LEU A 1 89 ? 5.967 2.382 3.797 1.00 93.62 89 LEU A C 1
ATOM 724 O O . LEU A 1 89 ? 5.453 1.904 4.805 1.00 93.62 89 LEU A O 1
ATOM 728 N N . ARG A 1 90 ? 6.866 3.371 3.868 1.00 91.56 90 ARG A N 1
ATOM 729 C CA . ARG A 1 90 ? 7.252 3.988 5.143 1.00 91.56 90 ARG A CA 1
ATOM 730 C C . ARG A 1 90 ? 6.058 4.618 5.866 1.00 91.56 90 ARG A C 1
ATOM 732 O O . ARG A 1 90 ? 6.005 4.575 7.090 1.00 91.56 90 ARG A O 1
ATOM 739 N N . HIS A 1 91 ? 5.135 5.242 5.140 1.00 92.12 91 HIS A N 1
ATOM 740 C CA . HIS A 1 91 ? 3.927 5.802 5.734 1.00 92.12 91 HIS A CA 1
ATOM 741 C C . HIS A 1 91 ? 2.975 4.715 6.237 1.00 92.12 91 HIS A C 1
ATOM 743 O O . HIS A 1 91 ? 2.477 4.845 7.348 1.00 92.12 91 HIS A O 1
ATOM 749 N N . LEU A 1 92 ? 2.800 3.613 5.507 1.00 94.56 92 LEU A N 1
ATOM 750 C CA . LEU A 1 92 ? 2.018 2.477 6.002 1.00 94.56 92 LEU A CA 1
ATOM 751 C C . LEU A 1 92 ? 2.616 1.904 7.294 1.00 94.56 92 LEU A C 1
ATOM 753 O O . LEU A 1 92 ? 1.887 1.657 8.247 1.00 94.56 92 LEU A O 1
ATOM 757 N N . MET A 1 93 ? 3.948 1.818 7.387 1.00 92.31 93 MET A N 1
ATOM 758 C CA . MET A 1 93 ? 4.629 1.437 8.632 1.00 92.31 93 MET A CA 1
ATOM 759 C C . MET A 1 93 ? 4.407 2.424 9.790 1.00 92.31 93 MET A C 1
ATOM 761 O O . MET A 1 93 ? 4.549 2.047 10.943 1.00 92.31 93 MET A O 1
ATOM 765 N N . TYR A 1 94 ? 4.087 3.692 9.518 1.00 91.38 94 TYR A N 1
ATOM 766 C CA . TYR A 1 94 ? 3.715 4.662 10.557 1.00 91.38 94 TYR A CA 1
ATOM 767 C C . TYR A 1 94 ? 2.281 4.435 11.074 1.00 91.38 94 TYR A C 1
ATOM 769 O O . TYR A 1 94 ? 1.969 4.793 12.211 1.00 91.38 94 TYR A O 1
ATOM 777 N N . LEU A 1 95 ? 1.411 3.851 10.247 1.00 93.19 95 LEU A N 1
ATOM 778 C CA . LEU A 1 95 ? 0.007 3.609 10.575 1.00 93.19 95 LEU A CA 1
ATOM 779 C C . LEU A 1 95 ? -0.232 2.297 11.331 1.00 93.19 95 LEU A C 1
ATOM 781 O O . LEU A 1 95 ? -1.271 2.183 11.979 1.00 93.19 95 LEU A O 1
ATOM 785 N N . ILE A 1 96 ? 0.698 1.341 11.270 1.00 93.88 96 ILE A N 1
ATOM 786 C CA . ILE A 1 96 ? 0.619 0.090 12.039 1.00 93.88 96 ILE A CA 1
ATOM 787 C C . ILE A 1 96 ? 1.047 0.291 13.497 1.00 93.88 96 ILE A C 1
ATOM 789 O O . ILE A 1 96 ? 1.863 1.165 13.799 1.00 93.88 96 ILE A O 1
ATOM 793 N N . ASP A 1 97 ? 0.478 -0.501 14.402 1.00 92.50 97 ASP A N 1
ATOM 794 C CA . ASP A 1 97 ? 0.940 -0.605 15.787 1.00 92.50 97 ASP A CA 1
ATOM 795 C C . ASP A 1 97 ? 2.284 -1.351 15.918 1.00 92.50 97 ASP A C 1
ATOM 797 O O . ASP A 1 97 ? 2.890 -1.753 14.924 1.00 92.50 97 ASP A O 1
ATOM 801 N N . ASP A 1 98 ? 2.786 -1.480 17.150 1.00 88.56 98 ASP A N 1
ATOM 802 C CA . ASP A 1 98 ? 4.119 -2.038 17.416 1.00 88.56 98 ASP A CA 1
ATOM 803 C C . ASP A 1 98 ? 4.222 -3.547 17.112 1.00 88.56 98 ASP A C 1
ATOM 805 O O . ASP A 1 98 ? 5.310 -4.029 16.801 1.00 88.56 98 ASP A O 1
ATOM 809 N N . GLU A 1 99 ? 3.100 -4.272 17.148 1.00 87.94 99 GLU A N 1
ATOM 810 C CA . GLU A 1 99 ? 3.007 -5.710 16.843 1.00 87.94 99 GLU A CA 1
ATOM 811 C C . GLU A 1 99 ? 2.455 -5.973 15.430 1.00 87.94 99 GLU A C 1
ATOM 813 O O . GLU A 1 99 ? 2.377 -7.115 14.966 1.00 87.94 99 GLU A O 1
ATOM 818 N N . GLY A 1 100 ? 2.058 -4.905 14.746 1.00 90.56 100 GLY A N 1
ATOM 819 C CA . GLY A 1 100 ? 1.419 -4.918 13.450 1.00 90.56 100 GLY A CA 1
ATOM 820 C C . GLY A 1 100 ? 2.367 -5.168 12.283 1.00 90.56 100 GLY A C 1
ATOM 821 O O . GLY A 1 100 ? 3.596 -5.239 12.409 1.00 90.56 100 GLY A O 1
ATOM 822 N N . ALA A 1 101 ? 1.779 -5.283 11.093 1.00 92.06 101 ALA A N 1
ATOM 823 C CA . ALA A 1 101 ? 2.534 -5.502 9.866 1.00 92.06 101 ALA A CA 1
ATOM 824 C C . ALA A 1 101 ? 1.854 -4.910 8.628 1.00 92.06 101 ALA A C 1
ATOM 826 O O . ALA A 1 101 ? 0.634 -4.953 8.473 1.00 92.06 101 ALA A O 1
ATOM 827 N N . VAL A 1 102 ? 2.668 -4.418 7.697 1.00 94.06 102 VAL A N 1
ATOM 828 C CA . VAL A 1 102 ? 2.261 -4.153 6.315 1.00 94.06 102 VAL A CA 1
ATOM 829 C C . VAL A 1 102 ? 2.549 -5.402 5.493 1.00 94.06 102 VAL A C 1
ATOM 831 O O . VAL A 1 102 ? 3.698 -5.821 5.408 1.00 94.06 102 VAL A O 1
ATOM 834 N N . ILE A 1 103 ? 1.536 -5.996 4.884 1.00 92.75 103 ILE A N 1
ATOM 835 C CA . ILE A 1 103 ? 1.628 -7.242 4.126 1.00 92.75 103 ILE A CA 1
ATOM 836 C C . ILE A 1 103 ? 1.400 -6.910 2.656 1.00 92.75 103 ILE A C 1
ATOM 838 O O . ILE A 1 103 ? 0.387 -6.316 2.298 1.00 92.75 103 ILE A O 1
ATOM 842 N N . LEU A 1 104 ? 2.344 -7.270 1.791 1.00 92.88 104 LEU A N 1
ATOM 843 C CA . LEU A 1 104 ? 2.310 -6.892 0.381 1.00 92.88 104 LEU A CA 1
ATOM 844 C C . LEU A 1 104 ? 2.766 -8.031 -0.532 1.00 92.88 104 LEU A C 1
ATOM 846 O O . LEU A 1 104 ? 3.643 -8.814 -0.147 1.00 92.88 104 LEU A O 1
ATOM 850 N N . PRO A 1 105 ? 2.208 -8.123 -1.750 1.00 89.50 105 PRO A N 1
ATOM 851 C CA . PRO A 1 105 ? 2.715 -9.036 -2.751 1.00 89.50 105 PRO A CA 1
ATOM 852 C C . PRO A 1 105 ? 4.094 -8.572 -3.222 1.00 89.50 105 PRO A C 1
ATOM 854 O O . PRO A 1 105 ? 4.366 -7.374 -3.341 1.00 89.50 105 PRO A O 1
ATOM 857 N N . VAL A 1 106 ? 4.959 -9.531 -3.526 1.00 87.25 106 VAL A N 1
ATOM 858 C CA . VAL A 1 106 ? 6.263 -9.280 -4.139 1.00 87.25 106 VAL A CA 1
ATOM 859 C C . VAL A 1 106 ? 6.410 -10.089 -5.408 1.00 87.25 106 VAL A C 1
ATOM 861 O O . VAL A 1 106 ? 5.990 -11.244 -5.497 1.00 87.25 106 VAL A O 1
ATOM 864 N N . TYR A 1 107 ? 7.031 -9.470 -6.401 1.00 83.06 107 TYR A N 1
ATOM 865 C CA . TYR A 1 107 ? 7.236 -10.088 -7.698 1.00 83.06 107 TYR A CA 1
ATOM 866 C C . TYR A 1 107 ? 8.547 -10.871 -7.714 1.00 83.06 107 TYR A C 1
ATOM 868 O O . TYR A 1 107 ? 9.525 -10.509 -7.052 1.00 83.06 107 TYR A O 1
ATOM 876 N N . ALA A 1 108 ? 8.581 -11.941 -8.510 1.00 83.44 108 ALA A N 1
ATOM 877 C CA . ALA A 1 108 ? 9.830 -12.622 -8.825 1.00 83.44 108 ALA A CA 1
ATOM 878 C C . ALA A 1 108 ? 10.833 -11.613 -9.409 1.00 83.44 108 ALA A C 1
ATOM 880 O O . ALA A 1 108 ? 10.435 -10.742 -10.178 1.00 83.44 108 ALA A O 1
ATOM 881 N N . GLU A 1 109 ? 12.123 -11.745 -9.085 1.00 83.69 109 GLU A N 1
ATOM 882 C CA . GLU A 1 109 ? 13.150 -10.723 -9.370 1.00 83.69 109 GLU A CA 1
ATOM 883 C C . GLU A 1 109 ? 13.096 -10.172 -10.804 1.00 83.69 109 GLU A C 1
ATOM 885 O O . GLU A 1 109 ? 13.031 -8.961 -10.997 1.00 83.69 109 GLU A O 1
ATOM 890 N N . ARG A 1 110 ? 13.024 -11.052 -11.814 1.00 81.25 110 ARG A N 1
ATOM 891 C CA . ARG A 1 110 ? 12.927 -10.635 -13.225 1.00 81.25 110 ARG A CA 1
ATOM 892 C C . ARG A 1 110 ? 11.660 -9.827 -13.519 1.00 81.25 110 ARG A C 1
ATOM 894 O O . ARG A 1 110 ? 11.745 -8.776 -14.139 1.00 81.25 110 ARG A O 1
ATOM 901 N N . GLN A 1 111 ? 10.509 -10.277 -13.021 1.00 78.81 111 GLN A N 1
ATOM 902 C CA . GLN A 1 111 ? 9.237 -9.574 -13.211 1.00 78.81 111 GLN A CA 1
ATOM 903 C C . GLN A 1 111 ? 9.193 -8.241 -12.457 1.00 78.81 111 GLN A C 1
ATOM 905 O O . GLN A 1 111 ? 8.607 -7.283 -12.953 1.00 78.81 111 GLN A O 1
ATOM 910 N N . GLY A 1 112 ? 9.810 -8.175 -11.272 1.00 80.81 112 GLY A N 1
ATOM 911 C CA . GLY A 1 112 ? 9.951 -6.939 -10.506 1.00 80.81 112 GLY A CA 1
ATOM 912 C C . GLY A 1 112 ? 10.732 -5.889 -11.292 1.00 80.81 112 GLY A C 1
ATOM 913 O O . GLY A 1 112 ? 10.263 -4.765 -11.439 1.00 80.81 112 GLY A O 1
ATOM 914 N N . VAL A 1 113 ? 11.863 -6.278 -11.889 1.00 79.94 113 VAL A N 1
ATOM 915 C CA . VAL A 1 113 ? 12.661 -5.381 -12.741 1.00 79.94 113 VAL A CA 1
ATOM 916 C C . VAL A 1 113 ? 11.898 -4.968 -14.001 1.00 79.94 113 VAL A C 1
ATOM 918 O O . VAL A 1 113 ? 11.845 -3.783 -14.310 1.00 79.94 113 VAL A O 1
ATOM 921 N N . GLU A 1 114 ? 11.275 -5.910 -14.711 1.00 77.56 114 GLU A N 1
ATOM 922 C CA . GLU A 1 114 ? 10.545 -5.624 -15.958 1.00 77.56 114 GLU A CA 1
ATOM 923 C C . GLU A 1 114 ? 9.366 -4.663 -15.760 1.00 77.56 114 GLU A C 1
ATOM 925 O O . GLU A 1 114 ? 9.084 -3.838 -16.628 1.00 77.56 114 GLU A O 1
ATOM 930 N N . LYS A 1 115 ? 8.662 -4.777 -14.627 1.00 76.81 115 LYS A N 1
ATOM 931 C CA . LYS A 1 115 ? 7.463 -3.980 -14.324 1.00 76.81 115 LYS A CA 1
ATOM 932 C C . LYS A 1 115 ? 7.735 -2.772 -13.427 1.00 76.81 115 LYS A C 1
ATOM 934 O O . LYS A 1 115 ? 6.793 -2.055 -13.093 1.00 76.81 115 LYS A O 1
ATOM 939 N N . ASN A 1 116 ? 8.985 -2.559 -13.016 1.00 83.12 116 ASN A N 1
ATOM 940 C CA . ASN A 1 116 ? 9.360 -1.600 -11.975 1.00 83.12 116 ASN A CA 1
ATOM 941 C C . ASN A 1 116 ? 8.552 -1.787 -10.670 1.00 83.12 116 ASN A C 1
ATOM 943 O O . ASN A 1 116 ? 8.102 -0.823 -10.045 1.00 83.12 116 ASN A O 1
ATOM 947 N N . TYR A 1 117 ? 8.319 -3.039 -10.273 1.00 86.81 117 TYR A N 1
ATOM 948 C CA . TYR A 1 117 ? 7.643 -3.413 -9.030 1.00 86.81 117 TYR A CA 1
ATOM 949 C C . TYR A 1 117 ? 8.619 -3.987 -8.011 1.00 86.81 117 TYR A C 1
ATOM 951 O O . TYR A 1 117 ? 9.716 -4.437 -8.339 1.00 86.81 117 TYR A O 1
ATOM 959 N N . TRP A 1 118 ? 8.197 -3.980 -6.748 1.00 87.75 118 TRP A N 1
ATOM 960 C CA . TRP A 1 118 ? 9.002 -4.502 -5.655 1.00 87.75 118 TRP A CA 1
ATOM 961 C C . TRP A 1 118 ? 9.269 -5.998 -5.825 1.00 87.75 118 TRP A C 1
ATOM 963 O O . TRP A 1 118 ? 8.355 -6.829 -5.806 1.00 87.75 118 TRP A O 1
ATOM 973 N N . SER A 1 119 ? 10.549 -6.331 -5.956 1.00 86.25 119 SER A N 1
ATOM 974 C CA . SER A 1 119 ? 11.060 -7.674 -5.719 1.00 86.25 119 SER A CA 1
ATOM 975 C C . SER A 1 119 ? 11.512 -7.826 -4.270 1.00 86.25 119 SER A C 1
ATOM 977 O O . SER A 1 119 ? 11.759 -6.837 -3.568 1.00 86.25 119 SER A O 1
ATOM 979 N N . ARG A 1 120 ? 11.688 -9.071 -3.829 1.00 82.94 120 ARG A N 1
ATOM 980 C CA . ARG A 1 120 ? 12.208 -9.365 -2.493 1.00 82.94 120 ARG A CA 1
ATOM 981 C C . ARG A 1 120 ? 13.551 -8.683 -2.239 1.00 82.94 120 ARG A C 1
ATOM 983 O O . ARG A 1 120 ? 13.703 -7.999 -1.228 1.00 82.94 120 ARG A O 1
ATOM 990 N N . SER A 1 121 ? 14.506 -8.836 -3.156 1.00 80.81 121 SER A N 1
ATOM 991 C CA . SER A 1 121 ? 15.842 -8.259 -2.990 1.00 80.81 121 SER A CA 1
ATOM 992 C C . SER A 1 121 ? 15.796 -6.730 -2.893 1.00 80.81 121 SER A C 1
ATOM 994 O O . SER A 1 121 ? 16.466 -6.145 -2.043 1.00 80.81 121 SER A O 1
ATOM 996 N N . SER A 1 122 ? 14.951 -6.077 -3.699 1.00 82.75 122 SER A N 1
ATOM 997 C CA . SER A 1 122 ? 14.825 -4.615 -3.711 1.00 82.75 122 SER A CA 1
ATOM 998 C C . SER A 1 122 ? 14.246 -4.060 -2.405 1.00 82.75 122 SER A C 1
ATOM 1000 O O . SER A 1 122 ? 14.738 -3.051 -1.888 1.00 82.75 122 SER A O 1
ATOM 1002 N N . LEU A 1 123 ? 13.261 -4.748 -1.819 1.00 85.56 123 LEU A N 1
ATOM 1003 C CA . LEU A 1 123 ? 12.720 -4.405 -0.505 1.00 85.56 123 LEU A CA 1
ATOM 1004 C C . LEU A 1 123 ? 13.774 -4.594 0.583 1.00 85.56 123 LEU A C 1
ATOM 1006 O O . LEU A 1 123 ? 13.998 -3.677 1.375 1.00 85.56 123 LEU A O 1
ATOM 1010 N N . GLU A 1 124 ? 14.461 -5.740 0.599 1.00 82.69 124 GLU A N 1
ATOM 1011 C CA . GLU A 1 124 ? 15.531 -6.011 1.561 1.00 82.69 124 GLU A CA 1
ATOM 1012 C C . GLU A 1 124 ? 16.633 -4.941 1.475 1.00 82.69 124 GLU A C 1
ATOM 1014 O O . GLU A 1 124 ? 17.026 -4.385 2.493 1.00 82.69 124 GLU A O 1
ATOM 1019 N N . VAL A 1 125 ? 17.074 -4.532 0.285 1.00 81.81 125 VAL A N 1
ATOM 1020 C CA . VAL A 1 125 ? 18.103 -3.483 0.140 1.00 81.81 125 VAL A CA 1
ATOM 1021 C C . VAL A 1 125 ? 17.684 -2.149 0.770 1.00 81.81 125 VAL A C 1
ATOM 1023 O O . VAL A 1 125 ? 18.513 -1.464 1.371 1.00 81.81 125 VAL A O 1
ATOM 1026 N N . ILE A 1 126 ? 16.415 -1.753 0.640 1.00 79.06 126 ILE A N 1
ATOM 1027 C CA . ILE A 1 126 ? 15.956 -0.427 1.080 1.00 79.06 126 ILE A CA 1
ATOM 1028 C C . ILE A 1 126 ? 15.529 -0.408 2.547 1.00 79.06 126 ILE A C 1
ATOM 1030 O O . ILE A 1 126 ? 15.797 0.569 3.252 1.00 79.06 126 ILE A O 1
ATOM 1034 N N . PHE A 1 127 ? 14.839 -1.450 2.996 1.00 81.88 127 PHE A N 1
ATOM 1035 C CA . PHE A 1 127 ? 14.133 -1.451 4.274 1.00 81.88 127 PHE A CA 1
ATOM 1036 C C . PHE A 1 127 ? 14.774 -2.363 5.320 1.00 81.88 127 PHE A C 1
ATOM 1038 O O . PHE A 1 127 ? 14.434 -2.236 6.498 1.00 81.88 127 PHE A O 1
ATOM 1045 N N . GLN A 1 128 ? 15.725 -3.230 4.953 1.00 71.50 128 GLN A N 1
ATOM 1046 C CA . GLN A 1 128 ? 16.405 -4.089 5.921 1.00 71.50 128 GLN A CA 1
ATOM 1047 C C . GLN A 1 128 ? 17.202 -3.256 6.931 1.00 71.50 128 GLN A C 1
ATOM 1049 O O . GLN A 1 128 ? 18.214 -2.624 6.627 1.00 71.50 128 GLN A O 1
ATOM 1054 N N . SER A 1 129 ? 16.789 -3.324 8.192 1.00 62.03 129 SER A N 1
ATOM 1055 C CA . SER A 1 129 ? 17.562 -2.835 9.328 1.00 62.03 129 SER A CA 1
ATOM 1056 C C . SER A 1 129 ? 18.536 -3.931 9.784 1.00 62.03 129 SER A C 1
ATOM 1058 O O . SER A 1 129 ? 18.234 -4.690 10.703 1.00 62.03 129 SER A O 1
ATOM 1060 N N . ARG A 1 130 ? 19.696 -4.096 9.130 1.00 55.47 130 ARG A N 1
ATOM 1061 C CA . ARG A 1 130 ? 20.658 -5.142 9.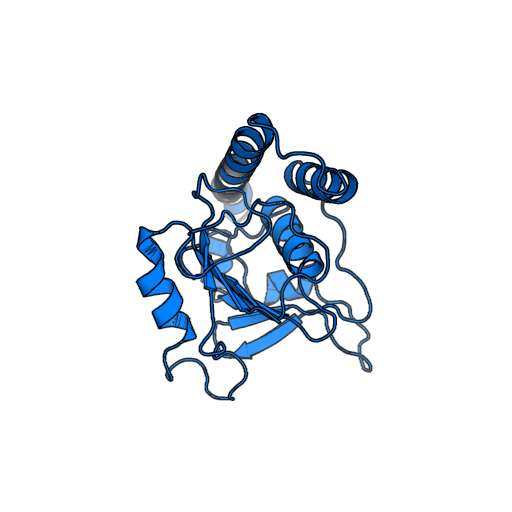539 1.00 55.47 130 ARG A CA 1
ATOM 1062 C C . ARG A 1 130 ? 21.279 -4.856 10.916 1.00 55.47 130 ARG A C 1
ATOM 1064 O O . ARG A 1 130 ? 22.009 -3.882 11.075 1.00 55.47 130 ARG A O 1
ATOM 1071 N N . GLN A 1 131 ? 21.144 -5.807 11.842 1.00 46.62 131 GLN A N 1
ATOM 1072 C CA . GLN A 1 131 ? 22.271 -6.322 12.629 1.00 46.62 131 GLN A CA 1
ATOM 1073 C C . GLN A 1 131 ? 22.442 -7.790 12.230 1.00 46.62 131 GLN A C 1
ATOM 1075 O O . GLN A 1 131 ? 21.479 -8.545 12.227 1.00 46.62 131 GLN A O 1
ATOM 1080 N N . LYS A 1 132 ? 23.653 -8.185 11.820 1.00 46.41 132 LYS A N 1
ATOM 1081 C CA . LYS A 1 132 ? 23.917 -9.464 11.137 1.00 46.41 132 LYS A CA 1
ATOM 1082 C C . LYS A 1 132 ? 23.591 -10.728 11.960 1.00 46.41 132 LYS A C 1
ATOM 1084 O O . LYS A 1 132 ? 23.615 -11.794 11.366 1.00 46.41 132 LYS A O 1
ATOM 1089 N N . TRP A 1 133 ? 23.298 -10.626 13.263 1.00 47.03 133 TRP A N 1
ATOM 1090 C CA . TRP A 1 133 ? 23.147 -11.799 14.142 1.00 47.03 133 TRP A CA 1
ATOM 1091 C C . TRP A 1 133 ? 22.155 -11.654 15.316 1.00 47.03 133 TRP A C 1
ATOM 1093 O O . TRP A 1 133 ? 21.885 -12.652 15.971 1.00 47.03 133 TRP A O 1
ATOM 1103 N N . TRP A 1 134 ? 21.589 -10.466 15.585 1.00 44.09 134 TRP A N 1
ATOM 1104 C CA . TRP A 1 134 ? 20.641 -10.253 16.694 1.00 44.09 134 TRP A CA 1
ATOM 1105 C C . TRP A 1 134 ? 19.650 -9.122 16.374 1.00 44.09 134 TRP A C 1
ATOM 1107 O O . TRP A 1 134 ? 20.075 -8.001 16.091 1.00 44.09 134 TRP A O 1
ATOM 1117 N N . GLY A 1 135 ? 18.344 -9.401 16.453 1.00 51.78 135 GLY A N 1
ATOM 1118 C CA . GLY A 1 135 ? 17.265 -8.406 16.349 1.00 51.78 135 GLY A CA 1
ATOM 1119 C C . GLY A 1 135 ? 16.245 -8.662 15.232 1.00 51.78 135 GLY A C 1
ATOM 1120 O O . GLY A 1 135 ? 16.528 -9.345 14.251 1.00 51.78 135 GLY A O 1
ATOM 1121 N N . MET A 1 136 ? 15.047 -8.092 15.392 1.00 57.62 136 MET A N 1
ATOM 1122 C CA . MET A 1 136 ? 13.931 -8.214 14.449 1.00 57.62 136 MET A CA 1
ATOM 1123 C C . MET A 1 136 ? 14.152 -7.300 13.231 1.00 57.62 136 MET A C 1
ATOM 1125 O O . MET A 1 136 ? 14.354 -6.090 13.378 1.00 57.62 136 MET A O 1
ATOM 1129 N N . SER A 1 137 ? 14.161 -7.889 12.031 1.00 65.62 137 SER A N 1
ATOM 1130 C CA . SER A 1 137 ? 14.224 -7.163 10.755 1.00 65.62 137 SER A CA 1
ATOM 1131 C C . SER A 1 137 ? 12.916 -6.412 10.510 1.00 65.62 137 SER A C 1
ATOM 1133 O O . SER A 1 137 ? 11.848 -6.898 10.878 1.00 65.62 137 SER A O 1
ATOM 1135 N N . ASN A 1 138 ? 12.989 -5.269 9.826 1.00 71.38 138 ASN A N 1
ATOM 1136 C CA . ASN A 1 138 ? 11.795 -4.580 9.336 1.00 71.38 138 ASN A CA 1
ATOM 1137 C C . ASN A 1 138 ? 11.064 -5.353 8.231 1.00 71.38 138 ASN A C 1
ATOM 1139 O O . ASN A 1 138 ? 9.975 -4.944 7.861 1.00 71.38 138 ASN A O 1
ATOM 1143 N N . ILE A 1 139 ? 11.670 -6.392 7.650 1.00 77.94 139 ILE A N 1
ATOM 1144 C CA . ILE A 1 139 ? 11.075 -7.203 6.584 1.00 77.94 139 ILE A CA 1
ATOM 1145 C C . ILE A 1 139 ? 11.219 -8.683 6.909 1.00 77.94 139 ILE A C 1
ATOM 1147 O O . ILE A 1 139 ? 12.316 -9.123 7.274 1.00 77.94 139 ILE A O 1
ATOM 1151 N N . TRP A 1 140 ? 10.137 -9.424 6.682 1.00 76.44 140 TRP A N 1
ATOM 1152 C CA . TRP A 1 140 ? 10.060 -10.875 6.770 1.00 76.44 140 TRP A CA 1
ATOM 1153 C C . TRP A 1 140 ? 9.412 -11.445 5.510 1.00 76.44 140 TRP A C 1
ATOM 1155 O O . TRP A 1 140 ? 8.494 -10.859 4.937 1.00 76.44 140 TRP A O 1
ATOM 1165 N N . ALA A 1 141 ? 9.914 -12.588 5.054 1.00 74.19 141 ALA A N 1
ATOM 1166 C CA . ALA A 1 141 ? 9.248 -13.343 4.006 1.00 74.19 141 ALA A CA 1
ATOM 1167 C C . ALA A 1 141 ? 8.270 -14.312 4.653 1.00 74.19 141 ALA A C 1
ATOM 1169 O O . ALA A 1 141 ? 8.693 -15.172 5.421 1.00 74.19 141 ALA A O 1
ATOM 1170 N N . GLU A 1 142 ? 6.992 -14.153 4.331 1.00 71.62 142 GLU A N 1
ATOM 1171 C CA . GLU A 1 142 ? 5.928 -14.967 4.914 1.00 71.62 142 GLU A CA 1
ATOM 1172 C C . GLU A 1 142 ? 5.657 -16.204 4.035 1.00 71.62 142 GLU A C 1
ATOM 1174 O O . GLU A 1 142 ? 5.443 -17.299 4.551 1.00 71.62 142 GLU A O 1
ATOM 1179 N N . ASN A 1 143 ? 5.730 -16.066 2.699 1.00 71.00 143 ASN A N 1
ATOM 1180 C CA . ASN A 1 143 ? 5.634 -17.173 1.734 1.00 71.00 143 ASN A CA 1
ATOM 1181 C C . ASN A 1 143 ? 6.193 -16.797 0.334 1.00 71.00 143 ASN A C 1
ATOM 1183 O O . ASN A 1 143 ? 6.704 -15.694 0.119 1.00 71.00 143 ASN A O 1
ATOM 1187 N N . ASP A 1 144 ? 6.054 -17.706 -0.643 1.00 68.19 144 ASP A N 1
ATOM 1188 C CA . ASP A 1 144 ? 6.340 -17.433 -2.059 1.00 68.19 144 ASP A CA 1
ATOM 1189 C C . ASP A 1 144 ? 5.373 -16.384 -2.638 1.00 68.19 144 ASP A C 1
ATOM 1191 O O . ASP A 1 144 ? 4.249 -16.687 -3.058 1.00 68.19 144 ASP A O 1
ATOM 1195 N N . GLY A 1 145 ? 5.854 -15.141 -2.695 1.00 78.50 145 GLY A N 1
ATOM 1196 C CA . GLY A 1 145 ? 5.172 -14.017 -3.334 1.00 78.50 145 GLY A CA 1
ATOM 1197 C C . GLY A 1 145 ? 4.520 -13.025 -2.374 1.00 78.50 145 GLY A C 1
ATOM 1198 O O . GLY A 1 145 ? 3.885 -12.088 -2.851 1.00 78.50 145 GLY A O 1
ATOM 1199 N N . VAL A 1 146 ? 4.677 -13.178 -1.053 1.00 84.81 146 VAL A N 1
ATOM 1200 C CA . VAL A 1 146 ? 4.228 -12.191 -0.054 1.00 84.81 146 VAL A CA 1
ATOM 1201 C C . VAL A 1 146 ? 5.335 -11.914 0.957 1.00 84.81 146 VAL A C 1
ATOM 1203 O O . VAL A 1 146 ? 6.004 -12.817 1.465 1.00 84.81 146 VAL A O 1
ATOM 1206 N N . MET A 1 147 ? 5.508 -10.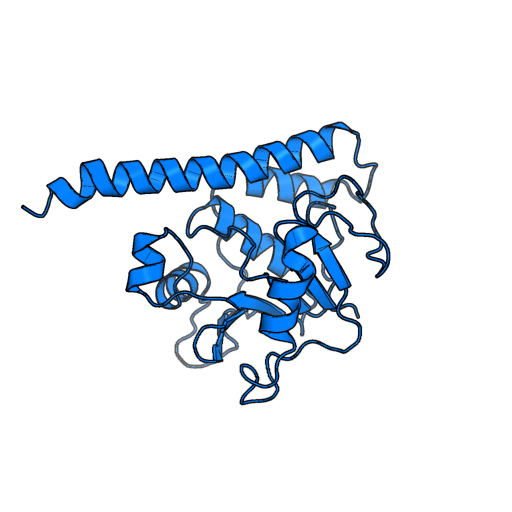636 1.277 1.00 87.75 147 MET A N 1
ATOM 1207 C CA . MET A 1 147 ? 6.370 -10.185 2.364 1.00 87.75 147 MET A CA 1
ATOM 1208 C C . MET A 1 147 ? 5.561 -9.399 3.383 1.00 87.75 147 MET A C 1
ATOM 1210 O O . MET A 1 147 ? 4.549 -8.785 3.044 1.00 87.75 147 MET A O 1
ATOM 1214 N N . SER A 1 148 ? 6.040 -9.391 4.622 1.00 87.62 148 SER A N 1
ATOM 1215 C CA . SER A 1 148 ? 5.569 -8.479 5.653 1.00 87.62 148 SER A CA 1
ATOM 1216 C C . SER A 1 148 ? 6.651 -7.464 6.004 1.00 87.62 148 SER A C 1
ATOM 1218 O O . SER A 1 148 ? 7.851 -7.752 5.966 1.00 87.62 148 SER A O 1
ATOM 1220 N N . MET A 1 149 ? 6.218 -6.254 6.341 1.00 88.75 149 MET A N 1
ATOM 1221 C CA . MET A 1 149 ? 7.053 -5.181 6.851 1.00 88.75 149 MET A CA 1
ATOM 1222 C C . MET A 1 149 ? 6.564 -4.771 8.235 1.00 88.75 149 MET A C 1
ATOM 1224 O O . MET A 1 149 ? 5.382 -4.499 8.420 1.00 88.75 149 MET A O 1
ATOM 1228 N N . ARG A 1 150 ? 7.473 -4.701 9.203 1.00 86.00 150 ARG A N 1
ATOM 1229 C CA . A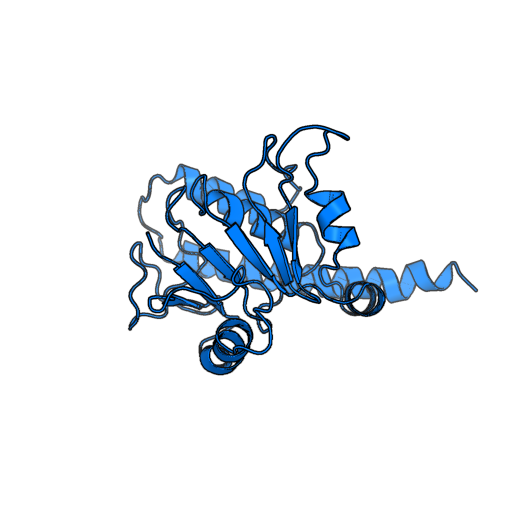RG A 1 150 ? 7.184 -4.397 10.612 1.00 86.00 150 ARG A CA 1
ATOM 1230 C C . ARG A 1 150 ? 8.123 -3.306 11.106 1.00 86.00 150 ARG A C 1
ATOM 1232 O O . ARG A 1 150 ? 9.185 -3.090 10.515 1.00 86.00 150 ARG A O 1
ATOM 1239 N N . ILE A 1 151 ? 7.770 -2.617 12.188 1.00 75.50 151 ILE A N 1
ATOM 1240 C CA . ILE A 1 151 ? 8.712 -1.696 12.832 1.00 75.50 151 ILE A CA 1
ATOM 1241 C C . ILE A 1 151 ? 9.725 -2.532 13.620 1.00 75.50 151 ILE A C 1
ATOM 1243 O O . ILE A 1 151 ? 9.494 -2.946 14.748 1.00 75.50 151 ILE A O 1
ATOM 1247 N N . GLY A 1 152 ? 10.872 -2.799 13.006 1.00 71.44 152 GLY A N 1
ATOM 1248 C CA . GLY A 1 152 ? 12.033 -3.346 13.691 1.00 71.44 152 GLY A CA 1
ATOM 1249 C C . GLY A 1 152 ? 12.805 -2.263 14.446 1.00 71.44 152 GLY A C 1
ATOM 1250 O O . GLY A 1 152 ? 12.356 -1.138 14.665 1.00 71.44 152 GLY A O 1
ATOM 1251 N N . LYS A 1 153 ? 14.042 -2.587 14.824 1.00 69.19 153 LYS A N 1
ATOM 1252 C CA . LYS A 1 153 ? 14.867 -1.748 15.716 1.00 69.19 153 LYS A CA 1
ATOM 1253 C C . LYS A 1 153 ? 15.197 -0.353 15.161 1.00 69.19 153 LYS A C 1
ATOM 1255 O O . LYS A 1 153 ? 15.499 0.558 15.929 1.00 69.19 153 LYS A O 1
ATOM 1260 N N . LYS A 1 154 ? 15.204 -0.183 13.835 1.00 75.00 154 LYS A N 1
ATOM 1261 C CA . LYS A 1 154 ? 15.504 1.095 13.175 1.00 75.00 154 LYS A CA 1
ATOM 1262 C C . LYS A 1 154 ? 14.449 1.391 12.124 1.00 75.00 154 LYS A C 1
ATOM 1264 O O . LYS A 1 154 ? 14.258 0.605 11.202 1.00 75.00 154 LYS A O 1
ATOM 1269 N N . GLN A 1 155 ? 13.857 2.578 12.210 1.00 75.81 155 GLN A N 1
ATOM 1270 C CA . GLN A 1 155 ? 12.965 3.095 11.178 1.00 75.81 155 GLN A CA 1
ATOM 1271 C C . GLN A 1 155 ? 13.663 3.103 9.801 1.00 75.81 155 GLN A C 1
ATOM 1273 O O . GLN A 1 155 ? 14.853 3.435 9.728 1.00 75.81 155 GLN A O 1
ATOM 1278 N N . PRO A 1 156 ? 12.951 2.791 8.702 1.00 78.94 156 PRO A N 1
ATOM 1279 C CA . PRO A 1 156 ? 13.512 2.857 7.352 1.00 78.94 156 PRO A CA 1
ATOM 1280 C C . PRO A 1 156 ? 14.140 4.225 7.027 1.00 78.94 156 PRO A C 1
ATOM 1282 O O . PRO A 1 156 ? 13.836 5.222 7.686 1.00 78.94 156 PRO A O 1
ATOM 1285 N N . PRO A 1 157 ? 15.007 4.344 6.014 1.00 81.19 157 PRO A N 1
ATOM 1286 C CA . PRO A 1 157 ? 15.484 5.653 5.582 1.00 81.19 157 PRO A CA 1
ATOM 1287 C C . PRO A 1 157 ? 14.336 6.500 5.006 1.00 81.19 157 PRO A C 1
ATOM 1289 O O . PRO A 1 157 ? 13.456 5.992 4.311 1.00 81.19 157 PRO A O 1
ATOM 1292 N N . ILE A 1 158 ? 14.361 7.810 5.262 1.00 86.25 158 ILE A N 1
ATOM 1293 C CA . ILE A 1 158 ? 13.485 8.764 4.569 1.00 86.25 158 ILE A CA 1
ATOM 1294 C C . ILE A 1 158 ? 13.995 8.910 3.131 1.00 86.25 158 ILE A C 1
ATOM 1296 O O . ILE A 1 158 ? 15.184 9.143 2.911 1.00 86.25 158 ILE A O 1
ATOM 1300 N N . LYS A 1 159 ? 13.102 8.763 2.150 1.00 87.19 159 LYS A N 1
ATOM 1301 C C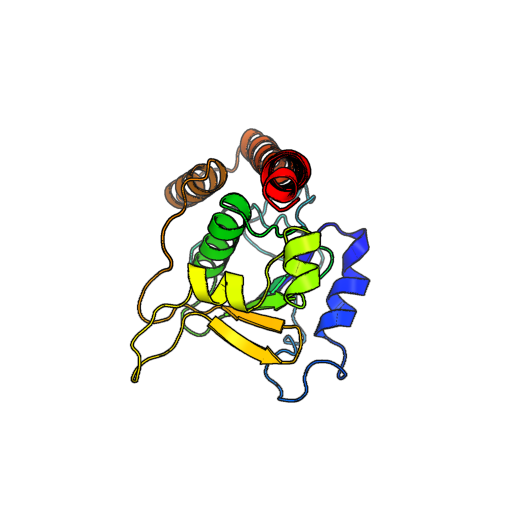A . LYS A 1 159 ? 13.401 8.986 0.730 1.00 87.19 159 LYS A CA 1
ATOM 1302 C C . LYS A 1 159 ? 12.957 10.380 0.307 1.00 87.19 159 LYS A C 1
ATOM 1304 O O . LYS A 1 159 ? 11.956 10.895 0.802 1.00 87.19 159 LYS A O 1
ATOM 1309 N N . ASN A 1 160 ? 13.694 10.984 -0.623 1.00 84.69 160 ASN A N 1
ATOM 1310 C CA . ASN A 1 160 ? 13.314 12.273 -1.185 1.00 84.69 160 ASN A CA 1
ATOM 1311 C C . ASN A 1 160 ? 12.147 12.077 -2.162 1.00 84.69 160 ASN A C 1
ATOM 1313 O O . ASN A 1 160 ? 12.334 11.621 -3.288 1.00 84.69 160 ASN A O 1
ATOM 1317 N N . SER A 1 161 ? 10.943 12.389 -1.698 1.00 85.31 161 SER A N 1
ATOM 1318 C CA . SER A 1 161 ? 9.703 12.278 -2.457 1.00 85.31 161 SER A CA 1
ATOM 1319 C C . SER A 1 161 ? 8.789 13.436 -2.088 1.00 85.31 161 SER A C 1
ATOM 1321 O O . SER A 1 161 ? 8.592 13.732 -0.906 1.00 85.31 161 SER A O 1
ATOM 1323 N N . THR A 1 162 ? 8.195 14.080 -3.092 1.00 85.19 162 THR A N 1
ATOM 1324 C CA . THR A 1 162 ? 7.167 15.107 -2.867 1.00 85.19 162 THR A CA 1
ATOM 1325 C C . THR A 1 162 ? 5.955 14.521 -2.147 1.00 85.19 162 THR A C 1
ATOM 1327 O O . THR A 1 162 ? 5.370 15.192 -1.305 1.00 85.19 162 THR A O 1
ATOM 1330 N N . PHE A 1 163 ? 5.642 13.245 -2.394 1.00 85.50 163 PHE A N 1
ATOM 1331 C CA . PHE A 1 163 ? 4.586 12.540 -1.677 1.00 85.50 163 PHE A CA 1
ATOM 1332 C C . PHE A 1 163 ? 4.952 12.271 -0.216 1.00 85.50 163 PHE A C 1
ATOM 1334 O O . PHE A 1 163 ? 4.116 12.440 0.660 1.00 85.50 163 PHE A O 1
ATOM 1341 N N . GLY A 1 164 ? 6.217 11.945 0.074 1.00 84.94 164 GLY A N 1
ATOM 1342 C CA . GLY A 1 164 ? 6.694 11.836 1.457 1.00 84.94 164 GLY A CA 1
ATOM 1343 C C . GLY A 1 164 ? 6.487 13.137 2.239 1.00 84.94 164 GLY A C 1
ATOM 1344 O O . GLY A 1 164 ? 5.957 13.107 3.344 1.00 84.94 164 GLY A O 1
ATOM 1345 N N . LYS A 1 165 ? 6.805 14.286 1.626 1.00 85.56 165 LYS A N 1
ATOM 1346 C CA . LYS A 1 165 ? 6.566 15.611 2.226 1.00 85.56 165 LYS A CA 1
ATOM 1347 C C . LYS A 1 165 ? 5.078 15.892 2.454 1.00 85.56 165 LYS A C 1
ATOM 1349 O O . LYS A 1 165 ? 4.723 16.406 3.509 1.00 85.56 165 LYS A O 1
ATOM 1354 N N . PHE A 1 166 ? 4.223 15.539 1.493 1.00 86.75 166 PHE A N 1
ATOM 1355 C CA . PHE A 1 166 ? 2.767 15.642 1.630 1.00 86.75 166 PHE A CA 1
ATOM 1356 C C . PHE A 1 166 ? 2.247 14.809 2.812 1.00 86.75 166 PHE A C 1
ATOM 1358 O O . PHE A 1 166 ? 1.524 15.322 3.662 1.00 86.75 166 PHE A O 1
ATOM 1365 N N . LEU A 1 167 ? 2.688 13.554 2.927 1.00 85.31 167 LEU A N 1
ATOM 1366 C CA . LEU A 1 167 ? 2.318 12.665 4.031 1.00 85.31 167 LEU A CA 1
ATOM 1367 C C . LEU A 1 167 ? 2.873 13.139 5.381 1.00 85.31 167 LEU A C 1
ATOM 1369 O O . LEU A 1 167 ? 2.226 12.968 6.405 1.00 85.31 167 LEU A O 1
ATOM 1373 N N . ASP A 1 168 ? 4.058 13.745 5.426 1.00 83.75 168 ASP A N 1
ATOM 1374 C CA . ASP A 1 168 ? 4.599 14.298 6.673 1.00 83.75 168 ASP A CA 1
ATOM 1375 C C . ASP A 1 168 ? 3.855 15.570 7.110 1.00 83.75 168 ASP A C 1
ATOM 1377 O O . ASP A 1 168 ? 3.593 15.750 8.299 1.00 83.75 168 ASP A O 1
ATOM 1381 N N . ALA A 1 169 ? 3.438 16.414 6.161 1.00 80.25 169 ALA A N 1
ATOM 1382 C CA . ALA A 1 169 ? 2.557 17.546 6.447 1.00 80.25 169 ALA A CA 1
ATOM 1383 C C . ALA A 1 169 ? 1.204 17.079 7.014 1.00 80.25 169 ALA A C 1
ATOM 1385 O O . ALA A 1 169 ? 0.683 17.699 7.941 1.00 80.25 169 ALA A O 1
ATOM 1386 N N . SER A 1 170 ? 0.686 15.943 6.527 1.00 74.31 170 SER A N 1
ATOM 1387 C CA . SER A 1 170 ? -0.540 15.314 7.038 1.00 74.31 170 SER A CA 1
ATOM 1388 C C . SER A 1 170 ? -0.453 15.017 8.533 1.00 74.31 170 SER A C 1
ATOM 1390 O O . SER A 1 170 ? -1.373 15.338 9.282 1.00 74.31 170 SER A O 1
ATOM 1392 N N . LYS A 1 171 ? 0.671 14.451 8.983 1.00 77.44 171 LYS A N 1
ATOM 1393 C CA . LYS A 1 171 ? 0.885 14.046 10.381 1.00 77.44 171 LYS A CA 1
ATOM 1394 C C . LYS A 1 171 ? 0.881 15.237 11.332 1.00 77.44 171 LYS A C 1
ATOM 1396 O O . LYS A 1 171 ? 0.382 15.132 12.446 1.00 77.44 171 LYS A O 1
ATOM 1401 N N . ASN A 1 172 ? 1.414 16.367 10.877 1.00 67.88 172 ASN A N 1
ATOM 1402 C CA . ASN A 1 172 ? 1.561 17.574 11.688 1.00 67.88 172 ASN A CA 1
ATOM 1403 C C . ASN A 1 172 ? 0.276 18.413 11.765 1.00 67.88 172 ASN A C 1
ATOM 1405 O O . ASN A 1 172 ? 0.208 19.348 12.557 1.00 67.88 172 ASN A O 1
ATOM 1409 N N . SER A 1 173 ? -0.747 18.084 10.970 1.00 63.41 173 SER A N 1
ATOM 1410 C CA . SER A 1 173 ? -2.020 18.815 10.949 1.00 63.41 173 SER A CA 1
ATOM 1411 C C . SER A 1 173 ? -2.930 18.531 12.156 1.00 63.41 173 SER A C 1
ATOM 1413 O O . SER A 1 173 ? -3.966 19.173 12.294 1.00 63.41 173 SER A O 1
ATOM 1415 N N . ASN A 1 174 ? -2.573 17.586 13.043 1.00 54.41 174 ASN A N 1
ATOM 1416 C CA . ASN A 1 174 ? -3.355 17.201 14.232 1.00 54.41 174 ASN A CA 1
ATOM 1417 C C . ASN A 1 174 ? -4.851 16.925 13.957 1.00 54.41 174 ASN A C 1
ATOM 1419 O O . ASN A 1 174 ? -5.689 17.081 14.844 1.00 54.41 174 ASN A O 1
ATOM 1423 N N . GLY A 1 175 ? -5.201 16.501 12.739 1.00 52.59 175 GLY A N 1
ATOM 1424 C CA . GLY A 1 175 ? -6.590 16.252 12.351 1.00 52.59 175 GLY A CA 1
ATOM 1425 C C . GLY A 1 175 ? -7.427 17.517 12.136 1.00 52.59 175 GLY A C 1
ATOM 1426 O O . GLY A 1 175 ? -8.650 17.413 12.063 1.00 52.59 175 GLY A O 1
ATOM 1427 N N . GLN A 1 176 ? -6.813 18.703 12.022 1.00 52.06 176 GLN A N 1
ATOM 1428 C CA . GLN A 1 176 ? -7.526 19.883 11.540 1.00 52.06 176 GLN A CA 1
ATOM 1429 C C . GLN A 1 176 ? -7.902 19.674 10.073 1.00 52.06 176 GLN A C 1
ATOM 1431 O O . GLN A 1 176 ? -7.037 19.601 9.206 1.00 52.06 176 GLN A O 1
ATOM 1436 N N . THR A 1 177 ? -9.214 19.525 9.874 1.00 53.28 177 THR A N 1
ATOM 1437 C CA . THR A 1 177 ? -9.993 19.501 8.629 1.00 53.28 177 THR A CA 1
ATOM 1438 C C . THR A 1 177 ? -9.177 19.320 7.356 1.00 53.28 177 THR A C 1
ATOM 1440 O O . THR A 1 177 ? -8.565 20.251 6.836 1.00 53.28 177 THR A O 1
ATOM 1443 N N . ILE A 1 178 ? -9.275 18.108 6.816 1.00 63.09 178 ILE A N 1
ATOM 1444 C CA . ILE A 1 178 ? -9.070 17.794 5.404 1.00 63.09 178 ILE A CA 1
ATOM 1445 C C . ILE A 1 178 ? -9.959 18.749 4.609 1.00 63.09 178 ILE A C 1
ATOM 1447 O O . ILE A 1 178 ? -11.144 18.494 4.426 1.00 63.09 178 ILE A O 1
ATOM 1451 N N . GLY A 1 179 ? -9.421 19.901 4.217 1.00 63.16 179 GLY A N 1
ATOM 1452 C CA . GLY A 1 179 ? -10.100 20.766 3.263 1.00 63.16 179 GLY A CA 1
ATOM 1453 C C . GLY A 1 179 ? -10.171 20.066 1.908 1.00 63.16 179 GLY A C 1
ATOM 1454 O O . GLY A 1 179 ? -9.374 19.165 1.632 1.00 63.16 179 GLY A O 1
ATOM 1455 N N . ASP A 1 180 ? -11.062 20.524 1.032 1.00 63.38 180 ASP A N 1
ATOM 1456 C CA . ASP A 1 180 ? -11.267 19.967 -0.317 1.00 63.38 180 ASP A CA 1
ATOM 1457 C C . ASP A 1 180 ? -9.956 19.825 -1.126 1.00 63.38 180 ASP A C 1
ATOM 1459 O O . ASP A 1 180 ? -9.803 18.936 -1.966 1.00 63.38 180 ASP A O 1
ATOM 1463 N N . GLY A 1 181 ? -8.949 20.653 -0.820 1.00 77.00 181 GLY A N 1
ATOM 1464 C CA . GLY A 1 181 ? -7.611 20.576 -1.408 1.00 77.00 181 GLY A CA 1
ATOM 1465 C C . GLY A 1 181 ? -6.844 19.282 -1.104 1.00 77.00 181 GLY A C 1
ATOM 1466 O O . GLY A 1 181 ? -6.038 18.856 -1.925 1.00 77.00 181 GLY A O 1
ATOM 1467 N N . TRP A 1 182 ? -7.093 18.609 0.022 1.00 80.12 182 TRP A N 1
ATOM 1468 C CA . TRP A 1 182 ? -6.375 17.384 0.401 1.00 80.12 182 TRP A CA 1
ATOM 1469 C C . TRP A 1 182 ? -6.687 16.212 -0.528 1.00 80.12 182 TRP A C 1
ATOM 1471 O O . TRP A 1 182 ? -5.798 15.458 -0.934 1.00 80.12 182 TRP A O 1
ATOM 1481 N N . GLN A 1 183 ? -7.959 16.067 -0.895 1.00 80.62 183 GLN A N 1
ATOM 1482 C CA . GLN A 1 183 ? -8.389 15.062 -1.857 1.00 80.62 183 GLN A CA 1
ATOM 1483 C C . GLN A 1 183 ? -7.723 15.305 -3.215 1.00 80.62 183 GLN A C 1
ATOM 1485 O O . GLN A 1 183 ? -7.178 14.381 -3.816 1.00 80.62 183 GLN A O 1
ATOM 1490 N N . ILE A 1 184 ? -7.711 16.556 -3.680 1.00 85.06 184 ILE A N 1
ATOM 1491 C CA . ILE A 1 184 ? -7.075 16.933 -4.948 1.00 85.06 184 ILE A CA 1
ATOM 1492 C C . ILE A 1 184 ? -5.571 16.629 -4.905 1.00 85.06 184 ILE A C 1
ATOM 1494 O O . ILE A 1 184 ? -5.028 16.020 -5.830 1.00 85.06 184 ILE A O 1
ATOM 1498 N N . GLU A 1 185 ? -4.901 17.001 -3.816 1.00 87.38 185 GLU A N 1
ATOM 1499 C CA . GLU A 1 185 ? -3.462 16.815 -3.640 1.00 87.38 185 GLU A CA 1
ATOM 1500 C C . GLU A 1 185 ? -3.058 15.342 -3.526 1.00 87.38 185 GLU A C 1
ATOM 1502 O O . GLU A 1 185 ? -2.125 14.904 -4.203 1.00 87.38 185 GLU A O 1
ATOM 1507 N N . SER A 1 186 ? -3.783 14.541 -2.745 1.00 86.62 186 SER A N 1
ATOM 1508 C CA . SER A 1 186 ? -3.524 13.099 -2.633 1.00 86.62 186 SER A CA 1
ATOM 1509 C C . SER A 1 186 ? -3.678 12.388 -3.979 1.00 86.62 186 SER A C 1
ATOM 1511 O O . SER A 1 186 ? -2.783 11.641 -4.385 1.00 86.62 186 SER A O 1
ATOM 1513 N N . GLN A 1 187 ? -4.741 12.690 -4.730 1.00 85.69 187 GLN A N 1
ATOM 1514 C CA . GLN A 1 187 ? -4.950 12.150 -6.076 1.00 85.69 187 GLN A CA 1
ATOM 1515 C C . GLN A 1 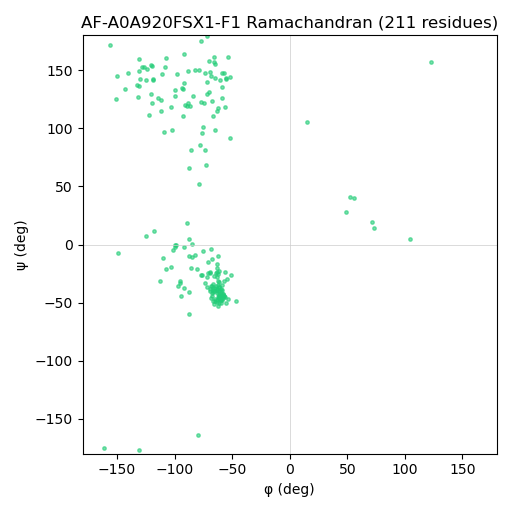187 ? -3.856 12.594 -7.053 1.00 85.69 187 GLN A C 1
ATOM 1517 O O . GLN A 1 187 ? -3.373 11.797 -7.864 1.00 85.69 187 GLN A O 1
ATOM 1522 N N . ARG A 1 188 ? -3.410 13.852 -6.964 1.00 88.81 188 ARG A N 1
ATOM 1523 C CA . ARG A 1 188 ? -2.278 14.364 -7.747 1.00 88.81 188 ARG A CA 1
ATOM 1524 C C . ARG A 1 188 ? -1.000 13.589 -7.438 1.00 88.81 188 ARG A C 1
ATOM 1526 O O . ARG A 1 188 ? -0.309 13.158 -8.359 1.00 88.81 188 ARG A O 1
ATOM 1533 N N . HIS A 1 189 ? -0.695 13.364 -6.163 1.00 87.75 189 HIS A N 1
ATOM 1534 C CA . HIS A 1 189 ? 0.483 12.601 -5.767 1.00 87.75 189 HIS A CA 1
ATOM 1535 C C . HIS A 1 189 ? 0.410 11.127 -6.173 1.00 87.75 189 HIS A C 1
ATOM 1537 O O . HIS A 1 189 ? 1.434 10.587 -6.590 1.00 87.75 189 HIS A O 1
ATOM 1543 N N . HIS A 1 190 ? -0.761 10.489 -6.101 1.00 85.81 190 HIS A N 1
ATOM 1544 C CA . HIS A 1 190 ? -0.955 9.124 -6.596 1.00 85.81 190 HIS A CA 1
ATOM 1545 C C . HIS A 1 190 ? -0.641 9.028 -8.096 1.00 85.81 190 HIS A C 1
ATOM 1547 O O . HIS A 1 190 ? 0.187 8.218 -8.516 1.00 85.81 190 HIS A O 1
ATOM 1553 N N . LYS A 1 191 ? -1.217 9.929 -8.905 1.00 86.94 191 LYS A N 1
ATOM 1554 C CA . LYS A 1 191 ? -0.946 10.009 -10.351 1.00 86.94 191 LYS A CA 1
ATOM 1555 C C . LYS A 1 191 ? 0.529 10.274 -10.648 1.00 86.94 191 LYS A C 1
ATOM 1557 O O . LYS A 1 191 ? 1.101 9.620 -11.515 1.00 86.94 191 LYS A O 1
ATOM 1562 N N . ASN A 1 192 ? 1.167 11.177 -9.902 1.00 86.50 192 ASN A N 1
ATOM 1563 C CA . ASN A 1 192 ? 2.596 11.459 -10.052 1.00 86.50 192 ASN A CA 1
ATOM 1564 C C . ASN A 1 192 ? 3.469 10.233 -9.750 1.00 86.50 192 ASN A C 1
ATOM 1566 O O . ASN A 1 192 ? 4.483 10.049 -10.415 1.00 86.50 192 ASN A O 1
ATOM 1570 N N . GLY A 1 193 ? 3.082 9.385 -8.790 1.00 82.25 193 GLY A N 1
ATOM 1571 C CA . GLY A 1 193 ? 3.771 8.123 -8.512 1.00 82.25 193 GLY A CA 1
ATOM 1572 C C . GLY A 1 193 ? 3.779 7.184 -9.720 1.00 82.25 193 GLY A C 1
ATOM 1573 O O . GLY A 1 193 ? 4.836 6.671 -10.089 1.00 82.25 193 GLY A O 1
ATOM 1574 N N . ILE A 1 194 ? 2.624 7.040 -10.382 1.00 83.69 194 ILE A N 1
ATOM 1575 C CA . ILE A 1 194 ? 2.477 6.254 -11.619 1.00 83.69 194 ILE A CA 1
ATOM 1576 C C . ILE A 1 194 ? 3.318 6.859 -12.750 1.00 83.69 194 ILE A C 1
ATOM 1578 O O . ILE A 1 194 ? 4.095 6.152 -13.388 1.00 83.69 194 ILE A O 1
ATOM 1582 N N . ILE A 1 195 ? 3.206 8.170 -12.983 1.00 86.38 195 ILE A N 1
ATOM 1583 C CA . ILE A 1 195 ? 3.950 8.862 -14.048 1.00 86.38 195 ILE A CA 1
ATOM 1584 C C . ILE A 1 195 ? 5.462 8.748 -13.823 1.00 86.38 195 ILE A C 1
ATOM 1586 O O . ILE A 1 195 ? 6.194 8.468 -14.768 1.00 86.38 195 ILE A O 1
ATOM 1590 N N . SER A 1 196 ? 5.930 8.919 -12.581 1.00 83.44 196 SER A N 1
ATOM 1591 C CA . SER A 1 196 ? 7.347 8.777 -12.226 1.00 83.44 196 SER A CA 1
ATOM 1592 C C . SER A 1 196 ? 7.857 7.379 -12.551 1.00 83.44 196 SER A C 1
ATOM 1594 O O . SER A 1 196 ? 8.929 7.246 -13.129 1.00 83.44 196 SER A O 1
ATOM 1596 N N . ALA A 1 197 ? 7.085 6.340 -12.227 1.00 81.31 197 ALA A N 1
ATOM 1597 C CA . ALA A 1 197 ? 7.474 4.964 -12.511 1.00 81.31 197 ALA A CA 1
ATOM 1598 C C . ALA A 1 197 ? 7.544 4.669 -14.015 1.00 81.31 197 ALA A C 1
ATOM 1600 O O . ALA A 1 197 ? 8.472 4.000 -14.465 1.00 81.31 197 ALA A O 1
ATOM 1601 N N . ILE A 1 198 ? 6.594 5.200 -14.793 1.00 84.38 198 ILE A N 1
ATOM 1602 C CA . ILE A 1 198 ? 6.604 5.094 -16.258 1.00 84.38 198 ILE A CA 1
ATOM 1603 C C . ILE A 1 198 ? 7.832 5.812 -16.830 1.00 84.38 198 ILE A C 1
ATOM 1605 O O . ILE A 1 198 ? 8.543 5.246 -17.657 1.00 84.38 198 ILE A O 1
ATOM 1609 N N . ALA A 1 199 ? 8.105 7.040 -16.381 1.00 86.12 199 ALA A N 1
ATOM 1610 C CA . ALA A 1 199 ? 9.252 7.819 -16.839 1.00 86.12 199 ALA A CA 1
ATOM 1611 C C . ALA A 1 199 ? 10.583 7.126 -16.506 1.00 86.12 199 ALA A C 1
ATOM 1613 O O . ALA A 1 199 ? 11.451 7.026 -17.371 1.00 86.12 199 ALA A O 1
ATOM 1614 N N . GLU A 1 200 ? 10.730 6.596 -15.289 1.00 81.75 200 GLU A N 1
ATOM 1615 C CA . GLU A 1 200 ? 11.893 5.797 -14.886 1.00 81.75 200 GLU A CA 1
ATOM 1616 C C . GLU A 1 200 ? 12.075 4.574 -15.789 1.00 81.75 200 GLU A C 1
ATOM 1618 O O . GLU A 1 200 ? 13.179 4.342 -16.283 1.00 81.75 200 GLU A O 1
ATOM 1623 N N . GLN A 1 201 ? 10.999 3.835 -16.078 1.00 81.12 201 GLN A N 1
ATOM 1624 C CA . GLN A 1 201 ? 11.073 2.663 -16.950 1.00 81.12 201 GLN A CA 1
ATOM 1625 C C . GLN A 1 201 ? 11.487 3.033 -18.379 1.00 81.12 201 GLN A C 1
ATOM 1627 O O . GLN A 1 201 ? 12.298 2.332 -18.984 1.00 81.12 201 GLN A O 1
ATOM 1632 N N . ILE A 1 202 ? 10.972 4.144 -18.918 1.00 84.81 202 ILE A N 1
ATOM 1633 C CA . ILE A 1 202 ? 11.387 4.660 -20.230 1.00 84.81 202 ILE A CA 1
ATOM 1634 C C . ILE A 1 202 ? 12.882 4.985 -20.213 1.00 84.81 202 ILE A C 1
ATOM 1636 O O . ILE A 1 202 ? 13.605 4.568 -21.114 1.00 84.81 202 ILE A O 1
ATOM 1640 N N . VAL A 1 203 ? 13.369 5.683 -19.183 1.00 84.12 203 VAL A N 1
ATOM 1641 C CA . VAL A 1 203 ? 14.790 6.040 -19.075 1.00 84.12 203 VAL A CA 1
ATOM 1642 C C . VAL A 1 203 ? 15.674 4.793 -19.014 1.00 84.12 203 VAL A C 1
ATOM 1644 O O . VAL A 1 203 ? 16.684 4.731 -19.715 1.00 84.12 203 VAL A O 1
ATOM 1647 N N . ILE A 1 204 ? 15.293 3.782 -18.231 1.00 78.81 204 ILE A N 1
ATOM 1648 C CA . ILE A 1 204 ? 16.020 2.507 -18.147 1.00 78.81 204 ILE A CA 1
ATOM 1649 C C . ILE A 1 204 ? 16.043 1.818 -19.520 1.00 78.81 204 ILE A C 1
ATOM 1651 O O . ILE A 1 204 ? 17.109 1.465 -20.028 1.00 78.81 204 ILE A O 1
ATOM 1655 N N . ASN A 1 205 ? 14.884 1.690 -20.163 1.00 79.69 205 ASN A N 1
ATOM 1656 C CA . ASN A 1 205 ? 14.750 0.983 -21.437 1.00 79.69 205 ASN A CA 1
ATOM 1657 C C . ASN A 1 205 ? 15.406 1.700 -22.623 1.00 79.69 205 ASN A C 1
ATOM 1659 O O . ASN A 1 205 ? 15.706 1.040 -23.615 1.00 79.69 205 ASN A O 1
ATOM 1663 N N . VAL A 1 206 ? 15.592 3.020 -22.559 1.00 84.19 206 VAL A N 1
ATOM 1664 C CA . VAL A 1 206 ? 16.215 3.807 -23.635 1.00 84.19 206 VAL A CA 1
ATOM 1665 C C . VAL A 1 206 ? 17.712 3.984 -23.404 1.00 84.19 206 VAL A C 1
ATOM 1667 O O . VAL A 1 206 ? 18.493 3.832 -24.337 1.00 84.19 206 VAL A O 1
ATOM 1670 N N . PHE A 1 207 ? 18.131 4.300 -22.177 1.00 75.75 207 PHE A N 1
ATOM 1671 C CA . PHE A 1 207 ? 19.500 4.752 -21.911 1.00 75.75 207 PHE A CA 1
ATOM 1672 C C . PHE A 1 207 ? 20.381 3.722 -21.201 1.00 75.75 207 PHE A C 1
ATOM 1674 O O . PHE A 1 207 ? 21.605 3.835 -21.262 1.00 75.75 207 PHE A O 1
ATOM 1681 N N . TRP A 1 208 ? 19.807 2.731 -20.514 1.00 59.16 208 TRP A N 1
ATOM 1682 C CA . TRP A 1 208 ? 20.596 1.732 -19.780 1.00 59.16 208 TRP A CA 1
ATOM 1683 C C . TRP A 1 208 ? 20.798 0.438 -20.567 1.00 59.16 208 TRP A C 1
ATOM 1685 O O . TRP A 1 208 ? 21.891 -0.123 -20.544 1.00 59.16 208 TRP A O 1
ATOM 1695 N N . THR A 1 209 ? 19.805 0.011 -21.341 1.00 55.88 209 THR A N 1
ATOM 1696 C CA . THR A 1 209 ? 19.920 -1.116 -22.288 1.00 55.88 209 THR A CA 1
ATOM 1697 C C . THR A 1 209 ? 20.898 -0.832 -23.434 1.00 55.88 209 THR A C 1
ATOM 1699 O O . THR A 1 209 ? 21.534 -1.754 -23.929 1.00 55.88 209 THR A O 1
ATOM 1702 N N . GLN A 1 210 ? 21.117 0.434 -23.813 1.00 49.97 210 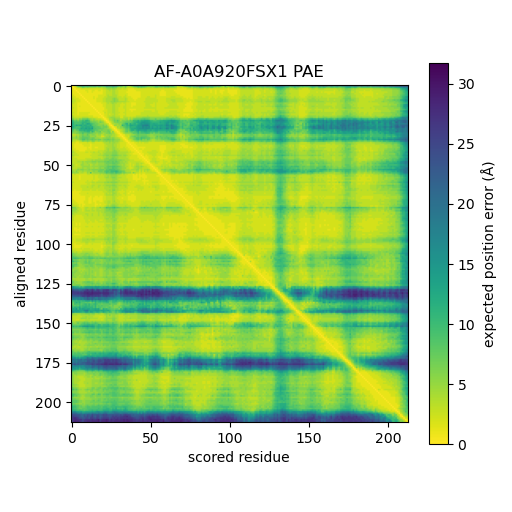GLN A N 1
ATOM 1703 C CA . GLN A 1 210 ? 22.110 0.800 -24.836 1.00 49.97 210 GLN A CA 1
ATOM 1704 C C . GLN A 1 210 ? 23.571 0.649 -24.382 1.00 49.97 210 GLN A C 1
ATOM 1706 O O . GLN A 1 210 ? 24.462 0.632 -25.222 1.00 49.97 210 GLN A O 1
ATOM 1711 N N . LYS A 1 211 ? 23.849 0.511 -23.078 1.00 45.59 211 LYS A N 1
ATOM 1712 C CA . LYS A 1 211 ? 25.217 0.293 -22.568 1.00 45.59 211 LYS A CA 1
ATOM 1713 C C . LYS A 1 211 ? 25.666 -1.173 -22.575 1.00 45.59 211 LYS A C 1
ATOM 1715 O O . LYS A 1 211 ? 26.766 -1.457 -22.113 1.00 45.59 211 LYS A O 1
ATOM 1720 N N . THR A 1 212 ? 24.821 -2.095 -23.034 1.00 47.34 212 THR A N 1
ATOM 1721 C CA . THR A 1 212 ? 25.091 -3.546 -22.993 1.00 47.34 212 THR A CA 1
ATOM 1722 C C . THR A 1 212 ? 25.164 -4.220 -24.365 1.00 47.34 212 THR A C 1
ATOM 1724 O O . THR A 1 212 ? 25.252 -5.444 -24.408 1.00 47.34 212 THR A O 1
ATOM 1727 N N . ASN A 1 213 ? 25.217 -3.443 -25.453 1.00 40.00 213 ASN A N 1
ATOM 1728 C CA . ASN A 1 213 ? 25.539 -3.929 -26.800 1.00 40.00 213 ASN A CA 1
ATOM 1729 C C . ASN A 1 213 ? 26.856 -3.335 -27.297 1.00 40.00 213 ASN A C 1
ATOM 1731 O O . ASN A 1 213 ? 27.020 -2.102 -27.154 1.00 40.00 213 ASN A O 1
#

Nearest PDB structures (foldseek):
  4yv1-assembly2_D  TM=3.531E-01  e=1.395E-02  Trypanosoma cruzi strain CL Brener
  3ujc-assembly1_A  TM=2.808E-01  e=9.498E-03  Plasmodium falciparum
  3ujd-assembly1_A  TM=2.808E-01  e=1.487E-02  Plasmodium falciparum
  5ufm-assembly1_A  TM=4.293E-01  e=1.015E-01  Burkholderia thailandensis E264
  5dpl-assembly1_B  TM=4.852E-01  e=2.487E-01  Rickettsia typhi str. Wilmington

Radius of gyration: 17.1 Å; Cα contacts (8 Å, |Δi|>4): 352; chains: 1; bounding box: 45×43×44 Å

Secondary structure (DSSP, 8-state):
-EEEEEESSGGGHHHHHHHHHSTTT-TTSSSPPPTTPEEEESS--B--SS--TTS-BBTTS-PPTT-EEEEEEPTTS--BSSHHHHHHHHHHHHHEEEEEEEEEE-B-HHHHHHHTB-BHHHHHHHH----SSSS--SEEEEETTEEEE---SSPPPPP--HHHHHHHHHHHTTT----HHHHHHHHHHHHHHHHHHHHHHHHIIIIIGGGG-

pLDDT: mean 81.99, std 12.23, range [40.0, 96.75]